Protein AF-A0A8H6WPF5-F1 (afdb_monomer_lite)

Radius of gyration: 24.29 Å; chains: 1; bounding box: 78×38×58 Å

Foldseek 3Di:
DVCLAPPPPHPCHPQAWEKEKDKDKDFDDDDDDDDDPDDDDDDDPPDDDDPDDDDQGWMKIKIWIATPVPGTDDIDIWTDDQQTPHDDAVVVVVVVVVVCCVVPVPGHYDYDYDPDVRVVDDPPLADDPPPFAQAKALPPFDKDFDADPVRHGDADPVRHTDIDTHHHFDDDDPNHGDDQADPPPDPRGNIGGHPNVSVVVNVNPDPPPDDDPDDD

Sequence (216 aa):
MLNLYTQDSSLTKGRWVALSLQAAVAQSAGVYFSWQIRILTWYDKDVPVKPYAKGDGASCMVADYVLAKYGWLPRVVMFPGKNKDGYFTIAQACNTMSISTRDYPHEHHVFIYDNVTTHLKCPEGSLSATKMTKGPSAKFLVEVNDRNPDGSQIYTCDGKFQKKKIPMTGAVFNGQPQKLYFSDPHPLAGQFKGMVEILRERGHQHQRKARAVQGI

Structure (mmCIF, N/CA/C/O backbone):
data_AF-A0A8H6WPF5-F1
#
_entry.id   AF-A0A8H6WPF5-F1
#
loop_
_atom_site.group_PDB
_atom_site.id
_atom_site.type_symbol
_atom_site.label_atom_id
_atom_site.label_alt_id
_atom_site.label_comp_id
_atom_site.label_asym_id
_atom_site.label_entity_id
_atom_site.label_seq_id
_atom_site.pdbx_PDB_ins_code
_atom_site.Cartn_x
_atom_site.Cartn_y
_atom_site.Cartn_z
_atom_site.occupancy
_atom_site.B_iso_or_equiv
_atom_site.auth_seq_id
_atom_site.auth_comp_id
_atom_site.auth_asym_id
_atom_site.auth_atom_id
_atom_site.pdbx_PDB_model_num
ATOM 1 N N . MET A 1 1 ? 0.905 -19.669 -18.616 1.00 48.84 1 MET A N 1
ATOM 2 C CA . MET A 1 1 ? 0.143 -18.413 -18.803 1.00 48.84 1 MET A CA 1
ATOM 3 C C . MET A 1 1 ? 0.374 -17.791 -20.185 1.00 48.84 1 MET A C 1
ATOM 5 O O . MET A 1 1 ? -0.598 -17.390 -20.802 1.00 48.84 1 MET A O 1
ATOM 9 N N . LEU A 1 2 ? 1.605 -17.783 -20.724 1.00 47.72 2 LEU A N 1
ATOM 10 C CA . LEU A 1 2 ? 1.908 -17.229 -22.060 1.00 47.72 2 LEU A CA 1
ATOM 11 C C . LEU A 1 2 ? 1.099 -17.861 -23.218 1.00 47.72 2 LEU A C 1
ATOM 13 O O . LEU A 1 2 ? 0.725 -17.161 -24.154 1.00 47.72 2 LEU A O 1
ATOM 17 N N . ASN A 1 3 ? 0.749 -19.150 -23.104 1.00 49.72 3 ASN A N 1
ATOM 18 C CA . ASN A 1 3 ? -0.061 -19.873 -24.097 1.00 49.72 3 ASN A CA 1
ATOM 19 C C . ASN A 1 3 ? -1.420 -19.218 -24.392 1.00 49.72 3 ASN A C 1
ATOM 21 O O . ASN A 1 3 ? -1.924 -19.371 -25.499 1.00 49.72 3 ASN A O 1
ATOM 25 N N . LEU A 1 4 ? -1.987 -18.453 -23.448 1.00 54.09 4 LEU A N 1
ATOM 26 C CA . LEU A 1 4 ? -3.259 -17.749 -23.645 1.00 54.09 4 LEU A CA 1
ATOM 27 C C . LEU A 1 4 ? -3.173 -16.660 -24.731 1.00 54.09 4 LEU A C 1
ATOM 29 O O . LEU A 1 4 ? -4.191 -16.275 -25.293 1.00 54.09 4 LEU A O 1
ATOM 33 N N . TYR A 1 5 ? -1.978 -16.151 -25.030 1.00 48.78 5 TYR A N 1
ATOM 34 C CA . TYR A 1 5 ? -1.787 -15.034 -25.963 1.00 48.78 5 TYR A CA 1
ATOM 35 C C . TYR A 1 5 ? -1.056 -15.444 -27.243 1.00 48.78 5 TYR A C 1
ATOM 37 O O . TYR A 1 5 ? -1.128 -14.734 -28.243 1.00 48.78 5 TYR A O 1
ATOM 45 N N . THR A 1 6 ? -0.368 -16.586 -27.228 1.00 52.78 6 THR A N 1
ATOM 46 C CA . THR A 1 6 ? 0.468 -17.040 -28.346 1.00 52.78 6 THR A CA 1
ATOM 47 C C . THR A 1 6 ? -0.178 -18.155 -29.172 1.00 52.78 6 THR A C 1
ATOM 49 O O . THR A 1 6 ? 0.047 -18.213 -30.383 1.00 52.78 6 THR A O 1
ATOM 52 N N . GLN A 1 7 ? -1.025 -19.003 -28.574 1.00 56.72 7 GLN A N 1
ATOM 53 C CA . GLN A 1 7 ? -1.659 -20.123 -29.280 1.00 56.72 7 GLN A CA 1
ATOM 54 C C . GLN A 1 7 ? -2.790 -19.664 -30.204 1.00 56.72 7 GLN A C 1
ATOM 56 O O . GLN A 1 7 ? -3.679 -18.927 -29.781 1.00 56.72 7 GLN A O 1
ATOM 61 N N . ASP A 1 8 ? -2.785 -20.152 -31.449 1.00 63.62 8 ASP A N 1
ATOM 62 C CA . ASP A 1 8 ? -3.823 -19.880 -32.460 1.00 63.62 8 ASP A CA 1
ATOM 63 C C . ASP A 1 8 ? -5.238 -20.260 -32.016 1.00 63.62 8 ASP A C 1
ATOM 65 O O . ASP A 1 8 ? -6.205 -19.631 -32.431 1.00 63.62 8 ASP A O 1
ATOM 69 N N . SER A 1 9 ? -5.367 -21.239 -31.121 1.00 69.12 9 SER A N 1
ATOM 70 C CA . SER A 1 9 ? -6.646 -21.688 -30.569 1.00 69.12 9 SER A CA 1
ATOM 71 C C . SER A 1 9 ? -7.210 -20.785 -29.467 1.00 69.12 9 SER A C 1
ATOM 73 O O . SER A 1 9 ? -8.288 -21.065 -28.945 1.00 69.12 9 SER A O 1
ATOM 75 N N . SER A 1 10 ? -6.491 -19.738 -29.053 1.00 58.19 10 SER A N 1
ATOM 76 C CA . SER A 1 10 ? -6.936 -18.882 -27.957 1.00 58.19 10 SER A CA 1
ATOM 77 C C . SER A 1 10 ? -7.935 -17.821 -28.417 1.00 58.19 10 SER A C 1
ATOM 79 O O . SER A 1 10 ? -7.639 -16.997 -29.281 1.00 58.19 10 SER A O 1
ATOM 81 N N . LEU A 1 11 ? -9.087 -17.759 -27.741 1.00 59.50 11 LEU A N 1
ATOM 82 C CA . LEU A 1 11 ? -10.126 -16.737 -27.940 1.00 59.50 11 LEU A CA 1
ATOM 83 C C . LEU A 1 11 ? -9.636 -15.301 -27.681 1.00 59.50 11 LEU A C 1
ATOM 85 O O . LEU A 1 11 ? -10.285 -14.339 -28.096 1.00 59.50 11 LEU A O 1
ATOM 89 N N . THR A 1 12 ? -8.512 -15.141 -26.977 1.00 53.94 12 THR A N 1
ATOM 90 C CA . THR A 1 12 ? -7.922 -13.837 -26.649 1.00 53.94 12 THR A CA 1
ATOM 91 C C . THR A 1 12 ? -6.824 -13.406 -27.625 1.00 53.94 12 THR A C 1
ATOM 93 O O . THR A 1 12 ? -6.368 -12.263 -27.550 1.00 53.94 12 THR A O 1
ATOM 96 N N . LYS A 1 13 ? -6.413 -14.269 -28.566 1.00 52.09 13 LYS A N 1
ATOM 97 C CA . LYS A 1 13 ? -5.375 -13.950 -29.555 1.00 52.09 13 LYS A CA 1
ATOM 98 C C . LYS A 1 13 ? -5.844 -12.820 -30.481 1.00 52.09 13 LYS A C 1
ATOM 100 O O . LYS A 1 13 ? -6.918 -12.889 -31.069 1.00 52.09 13 LYS A O 1
ATOM 105 N N . GLY A 1 14 ? -5.054 -11.748 -30.570 1.00 60.00 14 GLY A N 1
ATOM 106 C CA . GLY A 1 14 ? -5.339 -10.576 -31.414 1.00 60.00 14 GLY A CA 1
ATOM 107 C C . GLY A 1 14 ? -6.416 -9.614 -30.891 1.00 60.00 14 GLY A C 1
ATOM 108 O O . GLY A 1 14 ? -6.631 -8.576 -31.508 1.00 60.00 14 GLY A O 1
ATOM 109 N N . ARG A 1 15 ? -7.072 -9.922 -29.762 1.00 51.66 15 ARG A N 1
ATOM 110 C CA . ARG A 1 15 ? -8.089 -9.055 -29.129 1.00 51.66 15 ARG A CA 1
ATOM 111 C C . ARG A 1 15 ? -7.583 -8.292 -27.905 1.00 51.66 15 ARG A C 1
ATOM 113 O O . ARG A 1 15 ? -8.181 -7.292 -27.527 1.00 51.66 15 ARG A O 1
ATOM 120 N N . TRP A 1 16 ? -6.511 -8.775 -27.284 1.00 49.44 16 TRP A N 1
ATOM 121 C CA . TRP A 1 16 ? -5.975 -8.244 -26.032 1.00 49.44 16 TRP A CA 1
ATOM 122 C C . TRP A 1 16 ? -4.473 -8.038 -26.163 1.00 49.44 16 TRP A C 1
ATOM 124 O O . TRP A 1 16 ? -3.788 -8.875 -26.759 1.00 49.44 16 TRP A O 1
ATOM 134 N N . VAL A 1 17 ? -3.956 -6.964 -25.565 1.00 55.12 17 VAL A N 1
ATOM 135 C CA . VAL A 1 17 ? -2.512 -6.739 -25.468 1.00 55.12 17 VAL A CA 1
ATOM 136 C C . VAL A 1 17 ? -2.062 -7.016 -24.041 1.00 55.12 17 VAL A C 1
ATOM 138 O O . VAL A 1 17 ? -2.561 -6.427 -23.082 1.00 55.12 17 VAL A O 1
ATOM 141 N N . ALA A 1 18 ? -1.138 -7.966 -23.912 1.00 50.22 18 ALA A N 1
ATOM 142 C CA . ALA A 1 18 ? -0.512 -8.305 -22.646 1.00 50.22 18 ALA A CA 1
ATOM 143 C C . ALA A 1 18 ? 0.698 -7.398 -22.411 1.00 50.22 18 ALA A C 1
ATOM 145 O O . ALA A 1 18 ? 1.527 -7.229 -23.310 1.00 50.22 18 ALA A O 1
ATOM 146 N N . LEU A 1 19 ? 0.794 -6.861 -21.195 1.00 51.50 19 LEU A N 1
ATOM 147 C CA . LEU A 1 19 ? 1.975 -6.175 -20.693 1.00 51.50 19 LEU A CA 1
ATOM 148 C C . LEU A 1 19 ? 2.642 -7.026 -19.625 1.00 51.50 19 LEU A C 1
ATOM 150 O O . LEU A 1 19 ? 1.998 -7.351 -18.634 1.00 51.50 19 LEU A O 1
ATOM 154 N N . SER A 1 20 ? 3.920 -7.359 -19.793 1.00 50.78 20 SER A N 1
ATOM 155 C CA . SER A 1 20 ? 4.707 -8.015 -18.743 1.00 50.78 20 SER A CA 1
ATOM 156 C C . SER A 1 20 ? 5.663 -7.028 -18.088 1.00 50.78 20 SER A C 1
ATOM 158 O O . SER A 1 20 ? 6.405 -6.349 -18.800 1.00 50.78 20 SER A O 1
ATOM 160 N N . LEU A 1 21 ? 5.671 -6.978 -16.754 1.00 51.56 21 LEU A N 1
ATOM 161 C CA . LEU A 1 21 ? 6.709 -6.279 -15.998 1.00 51.56 21 LEU A CA 1
ATOM 162 C C . LEU A 1 21 ? 7.965 -7.152 -15.923 1.00 51.56 21 LEU A C 1
ATOM 164 O O . LEU A 1 21 ? 7.918 -8.249 -15.365 1.00 51.56 21 LEU A O 1
ATOM 168 N N . GLN A 1 22 ? 9.092 -6.656 -16.429 1.00 50.34 22 GLN A N 1
ATOM 169 C CA . GLN A 1 22 ? 10.395 -7.267 -16.178 1.00 50.34 22 GLN A CA 1
ATOM 170 C C . GLN A 1 22 ? 11.178 -6.355 -15.238 1.00 50.34 22 GLN A C 1
ATOM 172 O O . GLN A 1 22 ? 11.726 -5.334 -15.647 1.00 50.34 22 GLN A O 1
ATOM 177 N N . ALA A 1 23 ? 11.173 -6.702 -13.950 1.00 47.28 23 ALA A N 1
ATOM 178 C CA . ALA A 1 23 ? 11.999 -6.033 -12.961 1.00 47.28 23 ALA A CA 1
ATOM 179 C C . ALA A 1 23 ? 13.374 -6.688 -12.957 1.00 47.28 23 ALA A C 1
ATOM 181 O O . ALA A 1 23 ? 13.495 -7.903 -12.785 1.00 47.28 23 ALA A O 1
ATOM 182 N N . ALA A 1 24 ? 14.417 -5.893 -13.134 1.00 46.66 24 ALA A N 1
ATOM 183 C CA . ALA A 1 24 ? 15.758 -6.428 -13.092 1.00 46.66 24 ALA A CA 1
ATOM 184 C C . ALA A 1 24 ? 16.676 -5.507 -12.284 1.00 46.66 24 ALA A C 1
ATOM 186 O O . ALA A 1 24 ? 16.622 -4.283 -12.405 1.00 46.66 24 ALA A O 1
ATOM 187 N N . VAL A 1 25 ? 17.529 -6.107 -11.445 1.00 42.09 25 VAL A N 1
ATOM 188 C CA . VAL A 1 25 ? 18.493 -5.402 -10.587 1.00 42.09 25 VAL A CA 1
ATOM 189 C C . VAL A 1 25 ? 19.908 -5.525 -11.153 1.00 42.09 25 VAL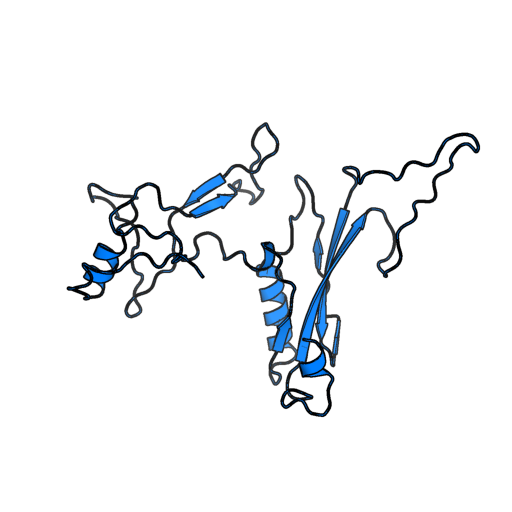 A C 1
ATOM 191 O O . VAL A 1 25 ? 20.436 -6.630 -11.231 1.00 42.09 25 VAL A O 1
ATOM 194 N N . ALA A 1 26 ? 20.520 -4.403 -11.540 1.00 40.25 26 ALA A N 1
ATOM 195 C CA . ALA A 1 26 ? 21.924 -4.346 -11.948 1.00 40.25 26 ALA A CA 1
ATOM 196 C C . ALA A 1 26 ? 22.741 -3.570 -10.903 1.00 40.25 26 ALA A C 1
ATOM 198 O O . ALA A 1 26 ? 22.306 -2.547 -10.375 1.00 40.25 26 ALA A O 1
ATOM 199 N N . GLN A 1 27 ? 23.923 -4.082 -10.569 1.00 40.75 27 GLN A N 1
ATOM 200 C CA . GLN A 1 27 ? 24.904 -3.412 -9.716 1.00 40.75 27 GLN A CA 1
ATOM 201 C C . GLN A 1 27 ? 26.187 -3.231 -10.533 1.00 40.75 27 GLN A C 1
ATOM 203 O O . GLN A 1 27 ? 26.677 -4.191 -11.124 1.00 40.75 27 GLN A O 1
ATOM 208 N N . SER A 1 28 ? 26.718 -2.003 -10.521 1.00 30.45 28 SER A N 1
ATOM 209 C CA . SER A 1 28 ? 27.840 -1.468 -11.319 1.00 30.45 28 SER A CA 1
ATOM 210 C C . SER A 1 28 ? 27.532 -1.057 -12.771 1.00 30.45 28 SER A C 1
ATOM 212 O O . SER A 1 28 ? 26.648 -1.598 -13.429 1.00 30.45 28 SER A O 1
ATOM 214 N N . ALA A 1 29 ? 28.219 0.003 -13.215 1.00 35.88 29 ALA A N 1
ATOM 215 C CA . ALA A 1 29 ? 27.990 0.721 -14.464 1.00 35.88 29 ALA A CA 1
ATOM 216 C C . ALA A 1 29 ? 28.133 -0.190 -15.695 1.00 35.88 29 ALA A C 1
ATOM 218 O O . ALA A 1 29 ? 29.227 -0.655 -15.997 1.00 35.88 29 ALA A O 1
ATOM 219 N N . GLY A 1 30 ? 27.038 -0.406 -16.426 1.00 30.66 30 GLY A N 1
ATOM 220 C CA . GLY A 1 30 ? 27.073 -1.123 -17.699 1.00 30.66 30 GLY A CA 1
ATOM 221 C C . GLY A 1 30 ? 25.771 -1.847 -18.031 1.00 30.66 30 GLY A C 1
ATOM 222 O O . GLY A 1 30 ? 25.226 -2.581 -17.219 1.00 30.66 30 GLY A O 1
ATOM 223 N N . VAL A 1 31 ? 25.296 -1.569 -19.242 1.00 28.33 31 VAL A N 1
ATOM 224 C CA . VAL A 1 31 ? 24.108 -2.025 -19.982 1.00 28.33 31 VAL A CA 1
ATOM 225 C C . VAL A 1 31 ? 23.458 -3.353 -19.551 1.00 28.33 31 VAL A C 1
ATOM 227 O O . VAL A 1 31 ? 24.077 -4.410 -19.489 1.00 28.33 31 VAL A O 1
ATOM 230 N N . TYR A 1 32 ? 22.137 -3.274 -19.382 1.00 27.67 32 TYR A N 1
ATOM 231 C CA . TYR A 1 32 ? 21.190 -4.378 -19.260 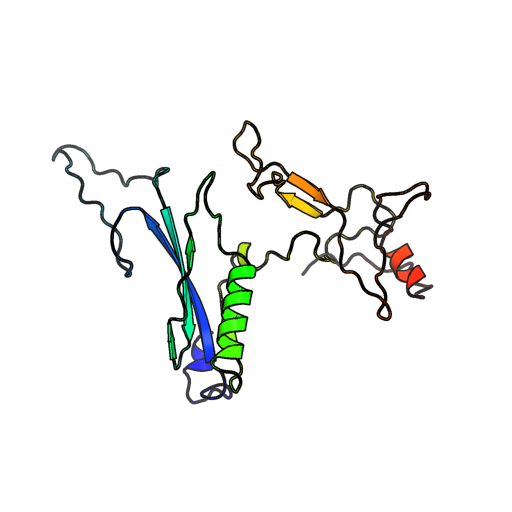1.00 27.67 32 TYR A CA 1
ATOM 232 C C . TYR A 1 32 ? 21.134 -5.245 -20.525 1.00 27.67 32 TYR A C 1
ATOM 234 O O . TYR A 1 32 ? 20.645 -4.769 -21.541 1.00 27.67 32 TYR A O 1
ATOM 242 N N . PHE A 1 33 ? 21.543 -6.513 -20.448 1.00 27.33 33 PHE A N 1
ATOM 243 C CA . PHE A 1 33 ? 20.888 -7.652 -21.108 1.00 27.33 33 PHE A CA 1
ATOM 244 C C . PHE A 1 33 ? 21.404 -8.949 -20.464 1.00 27.33 33 PHE A C 1
ATOM 246 O O . PHE A 1 33 ? 22.548 -9.038 -20.034 1.00 27.33 33 PHE A O 1
ATOM 253 N N . SER A 1 34 ? 20.521 -9.934 -20.334 1.00 28.44 34 SER A N 1
ATOM 254 C CA . SER A 1 34 ? 20.716 -11.211 -19.645 1.00 28.44 34 SER A CA 1
ATOM 255 C C . SER A 1 34 ? 22.032 -11.923 -19.989 1.00 28.44 34 SER A C 1
ATOM 257 O O . SER A 1 34 ? 22.097 -12.587 -21.011 1.00 28.44 34 SER A O 1
ATOM 259 N N . TRP A 1 35 ? 23.043 -11.849 -19.128 1.00 31.02 35 TRP A N 1
ATOM 260 C CA . TRP A 1 35 ? 24.090 -12.862 -18.943 1.00 31.02 35 TRP A CA 1
ATOM 261 C C . TRP A 1 35 ? 24.829 -12.503 -17.649 1.00 31.02 35 TRP A C 1
ATOM 263 O O . TRP A 1 35 ? 24.996 -11.328 -17.335 1.00 31.02 35 TRP A O 1
ATOM 273 N N . GLN A 1 36 ? 25.183 -13.500 -16.838 1.00 39.22 36 GLN A N 1
ATOM 274 C CA . GLN A 1 36 ? 25.781 -13.298 -15.515 1.00 39.22 36 GLN A CA 1
ATOM 275 C C . GLN A 1 36 ? 26.926 -12.269 -15.549 1.00 39.22 36 GLN A C 1
ATOM 277 O O . GLN A 1 36 ? 27.884 -12.447 -16.301 1.00 39.22 36 GLN A O 1
ATOM 282 N N . ILE A 1 37 ? 26.857 -11.228 -14.709 1.00 48.66 37 ILE A N 1
ATOM 283 C CA . ILE A 1 37 ? 27.970 -10.288 -14.527 1.00 48.66 37 ILE A CA 1
ATOM 284 C C . ILE A 1 37 ? 29.091 -11.049 -13.816 1.00 48.66 37 ILE A C 1
ATOM 286 O O . ILE A 1 37 ? 29.070 -11.225 -12.598 1.00 48.66 37 ILE A O 1
ATOM 290 N N . ARG A 1 38 ? 30.073 -11.530 -14.581 1.00 49.84 38 ARG A N 1
ATOM 291 C CA . ARG A 1 38 ? 31.367 -11.927 -14.029 1.00 49.84 38 ARG A CA 1
ATOM 292 C C . ARG A 1 38 ? 32.172 -10.650 -13.845 1.00 49.84 38 ARG A C 1
ATOM 294 O O . ARG A 1 38 ? 32.609 -10.051 -14.823 1.00 49.84 38 ARG A O 1
ATOM 301 N N . ILE A 1 39 ? 32.335 -10.216 -12.600 1.00 54.56 39 ILE A N 1
ATOM 302 C CA . ILE A 1 39 ? 33.279 -9.144 -12.281 1.00 54.56 39 ILE A CA 1
ATOM 303 C C . ILE A 1 39 ? 34.673 -9.682 -12.621 1.00 54.56 39 ILE A C 1
ATOM 305 O O . ILE A 1 39 ? 35.094 -10.701 -12.072 1.00 54.56 39 ILE A O 1
ATOM 309 N N . LEU A 1 40 ? 35.366 -9.034 -13.560 1.00 54.06 40 LEU A N 1
ATOM 310 C CA . LEU A 1 40 ? 36.753 -9.360 -13.865 1.00 54.06 40 LEU A CA 1
ATOM 311 C C . LEU A 1 40 ? 37.604 -8.830 -12.707 1.00 54.06 40 LEU A C 1
ATOM 313 O O . LEU A 1 40 ? 37.790 -7.624 -12.559 1.00 54.06 40 LEU A O 1
ATOM 317 N N . THR A 1 41 ? 38.057 -9.721 -11.834 1.00 59.47 41 THR A N 1
ATOM 318 C CA . THR A 1 41 ? 38.936 -9.376 -10.714 1.00 59.47 41 THR A CA 1
ATOM 319 C C . THR A 1 41 ? 40.225 -10.168 -10.848 1.00 59.47 41 THR A C 1
ATOM 321 O O . THR A 1 41 ? 40.203 -11.352 -11.179 1.00 59.47 41 THR A O 1
ATOM 324 N N . TRP A 1 42 ? 41.351 -9.495 -10.627 1.00 64.25 42 TRP A N 1
ATOM 325 C CA . TRP A 1 42 ? 42.660 -10.132 -10.601 1.00 64.25 42 TRP A CA 1
ATOM 326 C C . TRP A 1 42 ? 42.805 -10.885 -9.279 1.00 64.25 42 TRP A C 1
ATOM 328 O O . TRP A 1 42 ? 42.734 -10.279 -8.211 1.00 64.25 42 TRP A O 1
ATOM 338 N N . TYR A 1 43 ? 42.977 -12.201 -9.361 1.00 65.94 43 TYR A N 1
ATOM 339 C CA . TYR A 1 43 ? 43.291 -13.057 -8.222 1.00 65.94 43 TYR A CA 1
ATOM 340 C C . TYR A 1 43 ? 44.702 -13.607 -8.387 1.00 65.94 43 TYR A C 1
ATOM 342 O O . TYR A 1 43 ? 45.153 -13.853 -9.507 1.00 65.94 43 TYR A O 1
ATOM 350 N N . ASP A 1 44 ? 45.385 -13.807 -7.266 1.00 70.00 44 ASP A N 1
ATOM 351 C CA . ASP A 1 44 ? 46.620 -14.579 -7.248 1.00 70.00 44 ASP A CA 1
ATOM 352 C C . ASP A 1 44 ? 46.316 -16.040 -7.633 1.00 70.00 44 ASP A C 1
ATOM 354 O O . ASP A 1 44 ? 45.279 -16.590 -7.249 1.00 70.00 44 ASP A O 1
ATOM 358 N N . LYS A 1 45 ? 47.213 -16.657 -8.409 1.00 76.31 45 LYS A N 1
ATOM 359 C CA . LYS A 1 45 ? 47.076 -18.018 -8.950 1.00 76.31 45 LYS A CA 1
ATOM 360 C C . LYS A 1 45 ? 46.925 -19.087 -7.860 1.00 76.31 45 LYS A C 1
ATOM 362 O O . LYS A 1 45 ? 46.310 -20.118 -8.117 1.00 76.31 45 LYS A O 1
ATOM 367 N N . ASP A 1 46 ? 47.461 -18.831 -6.667 1.00 81.50 46 ASP A N 1
ATOM 368 C CA . ASP A 1 46 ? 47.529 -19.810 -5.579 1.00 81.50 46 ASP A CA 1
ATOM 369 C C . ASP A 1 46 ? 46.391 -19.637 -4.550 1.00 81.50 46 ASP A C 1
ATOM 371 O O . ASP A 1 46 ? 46.319 -20.366 -3.558 1.00 81.50 46 ASP A O 1
ATOM 375 N N . VAL A 1 47 ? 45.467 -18.691 -4.772 1.00 72.62 47 VAL A N 1
ATOM 376 C CA . VAL A 1 47 ? 44.353 -18.411 -3.854 1.00 72.62 47 VAL A CA 1
ATOM 377 C C . VAL A 1 47 ? 43.043 -19.004 -4.393 1.00 72.62 47 VAL A C 1
ATOM 379 O O . VAL A 1 47 ? 42.642 -18.700 -5.517 1.00 72.62 47 VAL A O 1
ATOM 382 N N . PRO A 1 48 ? 42.305 -19.811 -3.603 1.00 71.50 48 PRO A N 1
ATOM 383 C CA . PRO A 1 48 ? 41.029 -20.363 -4.043 1.00 71.50 48 PRO A CA 1
ATOM 384 C C . PRO A 1 48 ? 39.987 -19.255 -4.253 1.00 71.50 48 PRO A C 1
ATOM 386 O O . PRO A 1 48 ? 39.689 -18.475 -3.342 1.00 71.50 48 PRO A O 1
ATOM 389 N N . VAL A 1 49 ? 39.389 -19.221 -5.448 1.00 71.06 49 VAL A N 1
ATOM 390 C CA . VAL A 1 49 ? 38.334 -18.265 -5.810 1.00 71.06 49 VAL A CA 1
ATOM 391 C C . VAL A 1 49 ? 37.066 -18.584 -5.020 1.00 71.06 49 VAL A C 1
ATOM 393 O O . VAL A 1 49 ? 36.362 -19.556 -5.296 1.00 71.06 49 VAL A O 1
ATOM 396 N N . LYS A 1 50 ? 36.756 -17.750 -4.026 1.00 73.81 50 LYS A N 1
ATOM 397 C CA . LYS A 1 50 ? 35.490 -17.817 -3.290 1.00 73.81 50 LYS A CA 1
ATOM 398 C C . LYS A 1 50 ? 34.444 -16.956 -4.005 1.00 73.81 50 LYS A C 1
ATOM 400 O O . LYS A 1 50 ? 34.728 -15.784 -4.258 1.00 73.81 50 LYS A O 1
ATOM 405 N N . PRO A 1 51 ? 33.240 -17.484 -4.305 1.00 69.75 51 PRO A N 1
ATOM 406 C CA . PRO A 1 51 ? 32.139 -16.667 -4.798 1.00 69.75 51 PRO A CA 1
ATOM 407 C C . PRO A 1 51 ? 31.898 -15.492 -3.850 1.00 69.75 51 PRO A C 1
ATOM 409 O O . PRO A 1 51 ? 31.759 -15.683 -2.640 1.00 69.75 51 PRO A O 1
ATOM 412 N N . TYR A 1 52 ? 31.879 -14.276 -4.391 1.00 63.88 52 TYR A N 1
ATOM 413 C CA . TYR A 1 52 ? 31.642 -13.088 -3.584 1.00 63.88 52 TYR A CA 1
ATOM 414 C C . TYR A 1 52 ? 30.169 -13.048 -3.168 1.00 63.88 52 TYR A C 1
ATOM 416 O O . TYR A 1 52 ? 29.272 -13.062 -4.015 1.00 63.88 52 TYR A O 1
ATOM 424 N N . ALA A 1 53 ? 29.910 -13.011 -1.860 1.00 60.31 53 ALA A N 1
ATOM 425 C CA . ALA A 1 53 ? 28.573 -12.736 -1.359 1.00 60.31 53 ALA A CA 1
ATOM 426 C C . ALA A 1 53 ? 28.197 -11.300 -1.737 1.00 60.31 53 ALA A C 1
ATOM 428 O O . ALA A 1 53 ? 29.012 -10.391 -1.609 1.00 60.31 53 ALA A O 1
ATOM 429 N N . LYS A 1 54 ? 26.968 -11.092 -2.210 1.00 56.44 54 LYS A N 1
ATOM 430 C CA . LYS A 1 54 ? 26.469 -9.770 -2.603 1.00 56.44 54 LYS A CA 1
ATOM 431 C C . LYS A 1 54 ? 26.715 -8.746 -1.481 1.00 56.44 54 LYS A C 1
ATOM 433 O O . LYS A 1 54 ? 26.135 -8.878 -0.408 1.00 56.44 54 LYS A O 1
ATOM 438 N N . GLY A 1 55 ? 27.571 -7.757 -1.742 1.00 61.78 55 GLY A N 1
ATOM 439 C CA . GLY A 1 55 ? 27.862 -6.662 -0.812 1.00 61.78 55 GLY A CA 1
ATOM 440 C C . GLY A 1 55 ? 26.863 -5.504 -0.920 1.00 61.78 55 GLY A C 1
ATOM 441 O O . GLY A 1 55 ? 26.038 -5.464 -1.836 1.00 61.78 55 GLY A O 1
ATOM 442 N N . ASP A 1 56 ? 26.989 -4.518 -0.030 1.00 58.50 56 ASP A N 1
ATOM 443 C CA . ASP A 1 56 ? 26.133 -3.315 0.059 1.00 58.50 56 ASP A CA 1
ATOM 444 C C . ASP A 1 56 ? 26.375 -2.271 -1.061 1.00 58.50 56 ASP A C 1
ATOM 446 O O . ASP A 1 56 ? 26.136 -1.075 -0.895 1.00 58.50 56 ASP A O 1
ATOM 450 N N . GLY A 1 57 ? 26.876 -2.699 -2.223 1.00 62.66 57 GLY A N 1
ATOM 451 C CA . GLY A 1 57 ? 27.188 -1.821 -3.352 1.00 62.66 57 GLY A CA 1
ATOM 452 C C . GLY A 1 57 ? 25.953 -1.165 -3.985 1.00 62.66 57 GLY A C 1
ATOM 453 O O . GLY A 1 57 ? 24.823 -1.644 -3.865 1.00 62.66 57 GLY A O 1
ATOM 454 N N . ALA A 1 58 ? 26.171 -0.068 -4.717 1.00 63.50 58 ALA A N 1
ATOM 455 C CA . ALA A 1 58 ? 25.104 0.668 -5.393 1.00 63.50 58 ALA A CA 1
ATOM 456 C C . ALA A 1 58 ? 24.355 -0.210 -6.413 1.00 63.50 58 ALA A C 1
ATOM 458 O O . ALA A 1 58 ? 24.945 -0.693 -7.381 1.00 63.50 58 ALA A O 1
ATOM 459 N N . SER A 1 59 ? 23.047 -0.383 -6.202 1.00 67.88 59 SER A N 1
ATOM 460 C CA . SER A 1 59 ? 22.112 -1.062 -7.111 1.00 67.88 59 SER A CA 1
ATOM 461 C C . SER A 1 59 ? 21.194 -0.097 -7.833 1.00 67.88 59 SER A C 1
ATOM 463 O O . SER A 1 59 ? 20.703 0.857 -7.235 1.00 67.88 59 SER A O 1
ATOM 465 N N . CYS A 1 60 ? 20.891 -0.417 -9.089 1.00 76.44 60 CYS A N 1
ATOM 466 C CA . CYS A 1 60 ? 19.730 0.087 -9.803 1.00 76.44 60 CYS A CA 1
ATOM 467 C C . CYS A 1 60 ? 18.759 -1.064 -10.090 1.00 76.44 60 CYS A C 1
ATOM 469 O O . CYS A 1 60 ? 19.154 -2.212 -10.296 1.00 76.44 60 CYS A O 1
ATOM 471 N N . MET A 1 61 ? 17.473 -0.755 -10.075 1.00 77.62 61 MET A N 1
ATOM 472 C CA . MET A 1 61 ? 16.385 -1.608 -10.506 1.00 77.62 61 MET A CA 1
ATOM 473 C C . MET A 1 61 ? 15.694 -0.915 -11.670 1.00 77.62 61 MET A C 1
ATOM 475 O O . MET A 1 61 ? 15.370 0.266 -11.599 1.00 77.62 61 MET A O 1
ATOM 479 N N . VAL A 1 62 ? 15.471 -1.654 -12.742 1.00 78.12 62 VAL A N 1
ATOM 480 C CA . VAL A 1 62 ? 14.741 -1.174 -13.907 1.00 78.12 62 VAL A CA 1
ATOM 481 C C . VAL A 1 62 ? 13.390 -1.870 -13.929 1.00 78.12 62 VAL A C 1
ATOM 483 O O . VAL A 1 62 ? 13.340 -3.091 -13.801 1.00 78.12 62 VAL A O 1
ATOM 486 N N . ALA A 1 63 ? 12.317 -1.093 -14.047 1.00 81.62 63 ALA A N 1
ATOM 487 C CA . ALA A 1 63 ? 10.956 -1.573 -14.228 1.00 81.62 63 ALA A CA 1
ATOM 488 C C . ALA A 1 63 ? 10.459 -1.158 -15.614 1.00 81.62 63 ALA A C 1
ATOM 490 O O . ALA A 1 63 ? 10.265 0.032 -15.876 1.00 81.62 63 ALA A O 1
ATOM 491 N N . ASP A 1 64 ? 10.246 -2.156 -16.470 1.00 82.88 64 ASP A N 1
ATOM 492 C CA . ASP A 1 64 ? 9.788 -1.981 -17.845 1.00 82.88 64 ASP A CA 1
ATOM 493 C C . ASP A 1 64 ? 8.477 -2.730 -18.084 1.00 82.88 64 ASP A C 1
ATOM 495 O O . ASP A 1 64 ? 8.334 -3.882 -17.672 1.00 82.88 64 ASP A O 1
ATOM 499 N N . TYR A 1 65 ? 7.559 -2.099 -18.817 1.00 84.12 65 TYR A N 1
ATOM 500 C CA . TYR A 1 65 ? 6.403 -2.767 -19.406 1.00 84.12 65 TYR A CA 1
ATOM 501 C C . TYR A 1 65 ? 6.598 -2.894 -20.915 1.00 84.12 65 TYR A C 1
ATOM 503 O O . TYR A 1 65 ? 7.027 -1.948 -21.573 1.00 84.12 65 TYR A O 1
ATOM 511 N N . VAL A 1 66 ? 6.251 -4.050 -21.473 1.00 82.62 66 VAL A N 1
ATOM 512 C CA . VAL A 1 66 ? 6.303 -4.300 -22.919 1.00 82.62 66 VAL A CA 1
ATOM 513 C C . VAL A 1 66 ? 4.918 -4.657 -23.437 1.00 82.62 66 VAL A C 1
ATOM 515 O O . VAL A 1 66 ? 4.304 -5.599 -22.954 1.00 82.62 66 VAL A O 1
ATOM 518 N N . LEU A 1 67 ? 4.423 -3.908 -24.418 1.00 80.56 67 LEU A N 1
ATOM 519 C CA . LEU A 1 67 ? 3.217 -4.228 -25.174 1.00 80.56 67 LEU A CA 1
ATOM 520 C C . LEU A 1 67 ? 3.581 -5.223 -26.276 1.00 80.56 67 LEU A C 1
ATOM 522 O O . LEU A 1 67 ? 4.451 -4.943 -27.099 1.00 80.56 67 LEU A O 1
ATOM 526 N N . ALA A 1 68 ? 2.869 -6.348 -26.356 1.00 77.44 68 ALA A N 1
ATOM 527 C CA . ALA A 1 68 ? 3.146 -7.386 -27.355 1.00 77.44 68 ALA A CA 1
ATOM 528 C C . ALA A 1 68 ? 3.180 -6.870 -28.812 1.00 77.44 68 ALA A C 1
ATOM 530 O O . ALA A 1 68 ? 3.933 -7.390 -29.630 1.00 77.44 68 ALA A O 1
ATOM 531 N N . LYS A 1 69 ? 2.374 -5.848 -29.132 1.00 78.06 69 LYS A N 1
ATOM 532 C CA . LYS A 1 69 ? 2.226 -5.289 -30.487 1.00 78.06 69 LYS A CA 1
ATOM 533 C C . LYS A 1 69 ? 3.074 -4.040 -30.748 1.00 78.06 69 LYS A C 1
ATOM 535 O O . LYS A 1 69 ? 3.477 -3.815 -31.883 1.00 78.06 69 LYS A O 1
ATOM 540 N N . TYR A 1 70 ? 3.334 -3.238 -29.716 1.00 81.50 70 TYR A N 1
ATOM 541 C CA . TYR A 1 70 ? 3.932 -1.901 -29.849 1.00 81.50 70 TYR A CA 1
ATOM 542 C C . TYR A 1 70 ? 5.332 -1.787 -29.239 1.00 81.50 70 TYR A C 1
ATOM 544 O O . TYR A 1 70 ? 5.998 -0.771 -29.408 1.00 81.50 70 TYR A O 1
ATOM 552 N N . GLY A 1 71 ? 5.801 -2.832 -28.555 1.00 82.19 71 GLY A N 1
ATOM 553 C CA . GLY A 1 71 ? 7.110 -2.847 -27.921 1.00 82.19 71 GLY A CA 1
ATOM 554 C C . GLY A 1 71 ? 7.118 -2.164 -26.555 1.00 82.19 71 GLY A C 1
ATOM 555 O O . GLY A 1 71 ? 6.145 -2.208 -25.804 1.00 82.19 71 GLY A O 1
ATOM 556 N N . TRP A 1 72 ? 8.267 -1.605 -26.191 1.00 81.12 72 TRP A N 1
ATOM 557 C CA . TRP A 1 72 ? 8.545 -1.128 -24.838 1.00 81.12 72 TRP A CA 1
ATOM 558 C C . TRP A 1 72 ? 7.836 0.191 -24.524 1.00 81.12 72 TRP A C 1
ATOM 560 O O . TRP A 1 72 ? 7.901 1.148 -25.293 1.00 81.12 72 TRP A O 1
ATOM 570 N N . LEU A 1 73 ? 7.203 0.249 -23.355 1.00 82.56 73 LEU A N 1
ATOM 571 C CA . LEU A 1 73 ? 6.716 1.484 -22.753 1.00 82.56 73 LEU A CA 1
ATOM 572 C C . LEU A 1 73 ? 7.843 2.211 -22.001 1.00 82.56 73 LEU A C 1
ATOM 574 O O . LEU A 1 73 ? 8.900 1.621 -21.760 1.00 82.56 73 LEU A O 1
ATOM 578 N N . PRO A 1 74 ? 7.639 3.489 -21.615 1.00 81.81 74 PRO A N 1
ATOM 579 C CA . PRO A 1 74 ? 8.638 4.245 -20.875 1.00 81.81 74 PRO A CA 1
ATOM 580 C C . PRO A 1 74 ? 9.143 3.505 -19.633 1.00 81.81 74 PRO A C 1
ATOM 582 O O . PRO A 1 74 ? 8.372 3.087 -18.767 1.00 81.81 74 PRO A O 1
ATOM 585 N N . ARG A 1 75 ? 10.467 3.380 -19.575 1.00 82.06 75 ARG A N 1
ATOM 586 C CA . ARG A 1 75 ? 11.226 2.733 -18.510 1.00 82.06 75 ARG A CA 1
ATOM 587 C C . ARG A 1 75 ? 11.237 3.562 -17.237 1.00 82.06 75 ARG A C 1
ATOM 589 O O . ARG A 1 75 ? 11.487 4.766 -17.292 1.00 82.06 75 ARG A O 1
ATOM 596 N N . VAL A 1 76 ? 11.111 2.905 -16.086 1.00 80.75 76 VAL A N 1
ATOM 597 C CA . VAL A 1 76 ? 11.381 3.527 -14.784 1.00 80.75 76 VAL A CA 1
ATOM 598 C C . VAL A 1 76 ? 12.653 2.941 -14.184 1.00 80.75 76 VAL A C 1
ATOM 600 O O . VAL A 1 76 ? 12.749 1.739 -13.946 1.00 80.75 76 VAL A O 1
ATOM 603 N N . VAL A 1 77 ? 13.637 3.804 -13.930 1.00 81.00 77 VAL A N 1
ATOM 604 C CA . VAL A 1 77 ? 14.858 3.450 -13.198 1.00 81.00 77 VAL A CA 1
ATOM 605 C C . VAL A 1 77 ? 14.672 3.846 -11.739 1.00 81.00 77 VAL A C 1
ATOM 607 O O . VAL A 1 77 ? 14.297 4.974 -11.442 1.00 81.00 77 VAL A O 1
ATOM 610 N N . MET A 1 78 ? 14.924 2.908 -10.838 1.00 77.88 78 MET A N 1
ATOM 611 C CA . MET A 1 78 ? 14.861 3.083 -9.391 1.00 77.88 78 MET A CA 1
ATOM 612 C C . MET A 1 78 ? 16.205 2.698 -8.798 1.00 77.88 78 MET A C 1
ATOM 614 O O . MET A 1 78 ? 16.840 1.753 -9.262 1.00 77.88 78 MET A O 1
ATOM 618 N N . PHE A 1 79 ? 16.628 3.354 -7.731 1.00 78.50 79 PHE A N 1
ATOM 619 C CA . PHE A 1 79 ? 17.784 2.902 -6.967 1.00 78.50 79 PHE A CA 1
ATOM 620 C C . PHE A 1 79 ? 17.286 2.255 -5.670 1.00 78.50 79 PHE A C 1
ATOM 622 O O . PHE A 1 79 ? 16.854 2.966 -4.769 1.00 78.50 79 PHE A O 1
ATOM 629 N N . PRO A 1 80 ? 17.276 0.916 -5.534 1.00 70.81 80 PRO A N 1
ATOM 630 C CA . PRO A 1 80 ? 16.919 0.291 -4.267 1.00 70.81 80 PRO A CA 1
ATOM 631 C C . PRO A 1 80 ? 18.081 0.405 -3.271 1.00 70.81 80 PRO A C 1
ATOM 633 O O . PRO A 1 80 ? 19.251 0.299 -3.645 1.00 70.81 80 PRO A O 1
ATOM 636 N N . GLY A 1 81 ? 17.756 0.597 -1.991 1.00 67.31 81 GLY A N 1
ATOM 637 C CA . GLY A 1 81 ? 18.736 0.697 -0.908 1.00 67.31 81 GLY A CA 1
ATOM 638 C C . GLY A 1 81 ? 18.265 1.580 0.247 1.00 67.31 81 GLY A C 1
ATOM 639 O O . GLY A 1 81 ? 17.226 2.237 0.166 1.00 67.31 81 GLY A O 1
ATOM 640 N N . LYS A 1 82 ? 19.033 1.592 1.342 1.00 61.91 82 LYS A N 1
ATOM 641 C CA . LYS A 1 82 ? 18.807 2.506 2.473 1.00 61.91 82 LYS A CA 1
ATOM 642 C C . LYS A 1 82 ? 18.960 3.955 1.982 1.00 61.91 82 LYS A C 1
ATOM 644 O O . LYS A 1 82 ? 19.954 4.256 1.327 1.00 61.91 82 LYS A O 1
ATOM 649 N N . ASN A 1 83 ? 17.994 4.829 2.285 1.00 58.53 83 ASN A N 1
ATOM 650 C CA . ASN A 1 83 ? 17.950 6.231 1.827 1.00 58.53 83 ASN A CA 1
ATOM 651 C C . ASN A 1 83 ? 17.962 6.412 0.293 1.00 58.53 83 ASN A C 1
ATOM 653 O O . ASN A 1 83 ? 18.602 7.330 -0.223 1.00 58.53 83 ASN A O 1
ATOM 657 N N . LYS A 1 84 ? 17.294 5.525 -0.449 1.00 71.75 84 LYS A N 1
ATOM 658 C CA . LYS A 1 84 ? 17.121 5.636 -1.906 1.00 71.75 84 LYS A CA 1
ATOM 659 C C . LYS A 1 84 ? 15.634 5.595 -2.294 1.00 71.75 84 LYS A C 1
ATOM 661 O O . LYS A 1 84 ? 14.775 5.601 -1.415 1.00 71.75 84 LYS A O 1
ATOM 666 N N . ASP A 1 85 ? 15.331 5.522 -3.591 1.00 66.00 85 ASP A N 1
ATOM 667 C CA . ASP A 1 85 ? 13.980 5.686 -4.168 1.00 66.00 85 ASP A CA 1
ATOM 668 C C . ASP A 1 85 ? 12.974 4.590 -3.776 1.00 66.00 85 ASP A C 1
ATOM 670 O O . ASP A 1 85 ? 11.780 4.690 -4.060 1.00 66.00 85 ASP A O 1
ATOM 674 N N . GLY A 1 86 ? 13.443 3.530 -3.116 1.00 73.00 86 GLY A N 1
ATOM 675 C CA . GLY A 1 86 ? 12.624 2.396 -2.717 1.00 73.00 86 GLY A CA 1
ATOM 676 C C . GLY A 1 86 ? 12.446 1.375 -3.839 1.00 73.00 86 GLY A C 1
ATOM 677 O O . GLY A 1 86 ? 13.319 1.185 -4.683 1.00 73.00 86 GLY A O 1
ATOM 678 N N . TYR A 1 87 ? 11.331 0.651 -3.785 1.00 74.44 87 TYR A N 1
ATOM 679 C CA . TYR A 1 87 ? 10.986 -0.418 -4.723 1.00 74.44 87 TYR A CA 1
ATOM 680 C C . TYR A 1 87 ? 9.786 -0.019 -5.575 1.00 74.44 87 TYR A C 1
ATOM 682 O O . TYR A 1 87 ? 9.166 1.018 -5.340 1.00 74.44 87 TYR A O 1
ATOM 690 N N . PHE A 1 88 ? 9.429 -0.890 -6.519 1.00 75.38 88 PHE A N 1
ATOM 691 C CA . PHE A 1 88 ? 8.257 -0.719 -7.361 1.00 75.38 88 PHE A CA 1
ATOM 692 C C . PHE A 1 88 ? 7.001 -0.379 -6.543 1.00 75.38 88 PHE A C 1
ATOM 694 O O . PHE A 1 88 ? 6.699 -1.036 -5.540 1.00 75.38 88 PHE A O 1
ATOM 701 N N . THR A 1 89 ? 6.256 0.637 -6.980 1.00 75.62 89 THR A N 1
ATOM 702 C CA . THR A 1 89 ? 5.026 1.091 -6.314 1.00 75.62 89 THR A CA 1
ATOM 703 C C . THR A 1 89 ? 3.833 1.069 -7.258 1.00 75.62 89 THR A C 1
ATOM 705 O O . THR A 1 89 ? 3.975 1.169 -8.475 1.00 75.62 89 THR A O 1
ATOM 708 N N . ILE A 1 90 ? 2.622 1.016 -6.694 1.00 78.38 90 ILE A N 1
ATOM 709 C CA . ILE A 1 90 ? 1.381 1.060 -7.480 1.00 78.38 90 ILE A CA 1
ATOM 710 C C . ILE A 1 90 ? 1.256 2.336 -8.326 1.00 78.38 90 ILE A C 1
ATOM 712 O O . ILE A 1 90 ? 0.640 2.308 -9.384 1.00 78.38 90 ILE A O 1
ATOM 716 N N . ALA A 1 91 ? 1.891 3.438 -7.910 1.00 79.94 91 ALA A N 1
ATOM 717 C CA . ALA A 1 91 ? 1.893 4.687 -8.666 1.00 79.94 91 ALA A CA 1
ATOM 718 C C . ALA A 1 91 ? 2.540 4.524 -10.051 1.00 79.94 91 ALA A C 1
ATOM 720 O O . ALA A 1 91 ? 2.058 5.098 -11.026 1.00 79.94 91 ALA A O 1
ATOM 721 N N . GLN A 1 92 ? 3.587 3.701 -10.157 1.00 79.25 92 GLN A N 1
ATOM 722 C CA . GLN A 1 92 ? 4.228 3.402 -11.438 1.00 79.25 92 GLN A CA 1
ATOM 723 C C . GLN A 1 92 ? 3.282 2.614 -12.346 1.00 79.25 92 GLN A C 1
ATOM 725 O O . GLN A 1 92 ? 3.122 2.979 -13.507 1.00 79.25 92 GLN A O 1
ATOM 730 N N . ALA A 1 93 ? 2.580 1.614 -11.799 1.00 82.69 93 ALA A N 1
ATOM 731 C CA . ALA A 1 93 ? 1.556 0.879 -12.539 1.00 82.69 93 ALA A CA 1
ATOM 732 C C . ALA A 1 93 ? 0.427 1.810 -13.020 1.00 82.69 93 ALA A C 1
ATOM 734 O O . ALA A 1 93 ? 0.063 1.770 -14.192 1.00 82.69 93 ALA A O 1
ATOM 735 N N . CYS A 1 94 ? -0.076 2.705 -12.161 1.00 85.19 94 CYS A N 1
ATOM 736 C CA . CYS A 1 94 ? -1.099 3.690 -12.532 1.00 85.19 94 CYS A CA 1
ATOM 737 C C . CYS A 1 94 ? -0.635 4.635 -13.651 1.00 85.19 94 CYS A C 1
ATOM 739 O O . CYS A 1 94 ? -1.418 4.971 -14.543 1.00 85.19 94 CYS A O 1
ATOM 741 N N . ASN A 1 95 ? 0.633 5.053 -13.634 1.00 87.31 95 ASN A N 1
ATOM 742 C CA . ASN A 1 95 ? 1.198 5.868 -14.706 1.00 87.31 95 ASN A CA 1
ATOM 743 C C . ASN A 1 95 ? 1.211 5.0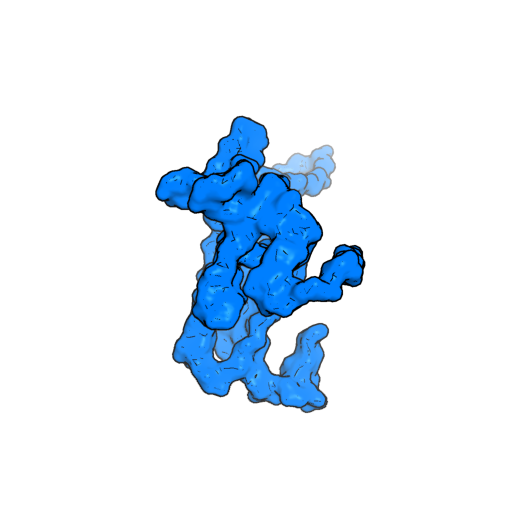98 -16.035 1.00 87.31 95 ASN A C 1
ATOM 745 O O . ASN A 1 95 ? 0.737 5.601 -17.051 1.00 87.31 95 ASN A O 1
ATOM 749 N N . THR A 1 96 ? 1.657 3.839 -16.028 1.00 86.00 96 THR A N 1
ATOM 750 C CA . THR A 1 96 ? 1.635 2.988 -17.226 1.00 86.00 96 THR A CA 1
ATOM 751 C C . THR A 1 96 ? 0.211 2.733 -17.729 1.00 86.00 96 THR A C 1
ATOM 753 O O . THR A 1 96 ? -0.021 2.767 -18.938 1.00 86.00 96 THR A O 1
ATOM 756 N N . MET A 1 97 ? -0.762 2.535 -16.835 1.00 87.75 97 MET A N 1
ATOM 757 C CA . MET A 1 97 ? -2.180 2.413 -17.204 1.00 87.75 97 MET A CA 1
ATOM 758 C C . MET A 1 97 ? -2.697 3.684 -17.883 1.00 87.75 97 MET A C 1
ATOM 760 O O . MET A 1 97 ? -3.391 3.600 -18.896 1.00 87.75 97 MET A O 1
ATOM 764 N N . SER A 1 98 ? -2.316 4.854 -17.366 1.00 89.69 98 SER A N 1
ATOM 765 C CA . SER A 1 98 ? -2.684 6.152 -17.944 1.00 89.69 98 SER A CA 1
ATOM 766 C C . SER A 1 98 ? -2.094 6.330 -19.345 1.00 89.69 98 SER A C 1
ATOM 768 O O . SER A 1 98 ? -2.812 6.721 -20.260 1.00 89.69 98 SER A O 1
ATOM 770 N N . ILE A 1 99 ? -0.819 5.970 -19.534 1.00 88.44 99 ILE A N 1
ATOM 771 C CA . ILE A 1 99 ? -0.150 5.970 -20.846 1.00 88.44 99 ILE A CA 1
ATOM 772 C C . ILE A 1 99 ? -0.866 5.023 -21.812 1.00 88.44 99 ILE A C 1
ATOM 774 O O . ILE A 1 99 ? -1.214 5.421 -22.917 1.00 88.44 99 ILE A O 1
ATOM 778 N N . SER A 1 100 ? -1.150 3.794 -21.376 1.00 87.31 100 SER A N 1
ATOM 779 C CA . SER A 1 100 ? -1.797 2.780 -22.221 1.00 87.31 100 SER A CA 1
ATOM 780 C C . SER A 1 100 ? -3.201 3.214 -22.647 1.00 87.31 100 SER A C 1
ATOM 782 O O . SER A 1 100 ? -3.570 3.073 -23.806 1.00 87.31 100 SER A O 1
ATOM 784 N N . THR A 1 101 ? -3.962 3.815 -21.729 1.00 89.19 101 THR A N 1
ATOM 785 C CA . THR A 1 101 ? -5.314 4.327 -22.005 1.00 89.19 101 THR A CA 1
ATOM 786 C C . THR A 1 101 ? -5.287 5.541 -22.932 1.00 89.19 101 THR A C 1
ATOM 788 O O . THR A 1 101 ? -6.158 5.681 -23.783 1.00 89.19 101 THR A O 1
ATOM 791 N N . ARG A 1 102 ? -4.294 6.425 -22.779 1.00 91.38 102 ARG A N 1
ATOM 792 C CA . ARG A 1 102 ? -4.145 7.630 -23.602 1.00 91.38 102 ARG A CA 1
ATOM 793 C C . ARG A 1 102 ? -3.689 7.301 -25.023 1.00 91.38 102 ARG A C 1
ATOM 795 O O . ARG A 1 102 ? -4.256 7.829 -25.972 1.00 91.38 102 ARG A O 1
ATOM 802 N N . ASP A 1 103 ? -2.669 6.458 -25.153 1.00 90.06 103 ASP A N 1
ATOM 803 C CA . ASP A 1 103 ? -1.994 6.201 -26.429 1.00 90.06 103 ASP A CA 1
ATOM 804 C C . ASP A 1 103 ? -2.696 5.087 -27.228 1.00 90.06 103 ASP A C 1
ATOM 806 O O . ASP A 1 103 ? -2.655 5.082 -28.457 1.00 90.06 103 ASP A O 1
ATOM 810 N N . TYR A 1 104 ? -3.399 4.178 -26.542 1.00 89.06 104 TYR A N 1
ATOM 811 C CA . TYR A 1 104 ? -4.107 3.043 -27.141 1.00 89.06 104 TYR A CA 1
ATOM 812 C C . TYR A 1 104 ? -5.528 2.885 -26.556 1.00 89.06 104 TYR A C 1
ATOM 814 O O . TYR A 1 104 ? -5.850 1.853 -25.959 1.00 89.06 104 TYR A O 1
ATOM 822 N N . PRO A 1 105 ? -6.417 3.885 -26.720 1.00 89.94 105 PRO A N 1
ATOM 823 C CA . PRO A 1 105 ? -7.731 3.914 -26.063 1.00 89.94 105 PRO A CA 1
ATOM 824 C C . PRO A 1 105 ? -8.705 2.836 -26.557 1.00 89.94 105 PRO A C 1
ATOM 826 O O . PRO A 1 105 ? -9.663 2.500 -25.865 1.00 89.94 105 PRO A O 1
ATOM 829 N N . HIS A 1 106 ? -8.487 2.304 -27.760 1.00 89.44 106 HIS A N 1
ATOM 830 C CA . HIS 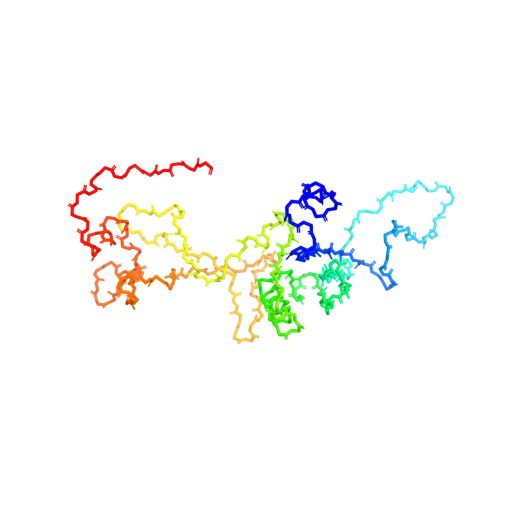A 1 106 ? -9.369 1.318 -28.392 1.00 89.44 106 HIS A CA 1
ATOM 831 C C . HIS A 1 106 ? -9.012 -0.130 -28.050 1.00 89.44 106 HIS A C 1
ATOM 833 O O . HIS A 1 106 ? -9.675 -1.052 -28.523 1.00 89.44 106 HIS A O 1
ATOM 839 N N . GLU A 1 107 ? -7.956 -0.343 -27.267 1.00 85.88 107 GLU A N 1
ATOM 840 C CA . GLU A 1 107 ? -7.486 -1.674 -26.915 1.00 85.88 107 GLU A CA 1
ATOM 841 C C . GLU A 1 107 ? -7.786 -1.995 -25.454 1.00 85.88 107 GLU A C 1
ATOM 843 O O . GLU A 1 107 ? -7.736 -1.144 -24.565 1.00 85.88 107 GLU A O 1
ATOM 848 N N . HIS A 1 108 ? -8.082 -3.266 -25.200 1.00 83.88 108 HIS A N 1
ATOM 849 C CA . HIS A 1 108 ? -8.192 -3.763 -23.843 1.00 83.88 108 HIS A CA 1
ATOM 850 C C . HIS A 1 108 ? -6.814 -4.206 -23.342 1.00 83.88 108 HIS A C 1
ATOM 852 O O . HIS A 1 108 ? -6.241 -5.195 -23.815 1.00 83.88 108 HIS A O 1
ATOM 858 N N . HIS A 1 109 ? -6.300 -3.465 -22.362 1.00 84.12 109 HIS A N 1
ATOM 859 C CA . HIS A 1 109 ? -4.979 -3.678 -21.771 1.00 84.12 109 HIS A CA 1
ATOM 860 C C . HIS A 1 109 ? -5.041 -4.677 -20.619 1.00 84.12 109 HIS A C 1
ATOM 862 O O . HIS A 1 109 ? -5.794 -4.482 -19.664 1.00 84.12 109 HIS A O 1
ATOM 868 N N . VAL A 1 110 ? -4.219 -5.728 -20.677 1.00 84.25 110 VAL A N 1
ATOM 869 C CA . VAL A 1 110 ? -4.049 -6.683 -19.572 1.00 84.25 110 VAL A CA 1
ATOM 870 C C . VAL A 1 110 ? -2.637 -6.563 -19.018 1.00 84.25 110 VAL A C 1
ATOM 872 O O . VAL A 1 110 ? -1.661 -6.878 -19.697 1.00 84.25 110 VAL A O 1
ATOM 875 N N . PHE A 1 111 ? -2.530 -6.139 -17.761 1.00 83.38 111 PHE A N 1
ATOM 876 C CA . PHE A 1 111 ? -1.259 -6.034 -17.049 1.00 83.38 111 PHE A CA 1
ATOM 877 C C . PHE A 1 111 ? -0.953 -7.341 -16.320 1.00 83.38 111 PHE A C 1
ATOM 879 O O . PHE A 1 111 ? -1.748 -7.807 -15.506 1.00 83.38 111 PHE A O 1
ATOM 886 N N . ILE A 1 112 ? 0.210 -7.918 -16.604 1.00 82.00 112 ILE A N 1
ATOM 887 C CA . ILE A 1 112 ? 0.705 -9.166 -16.028 1.00 82.00 112 ILE A CA 1
ATOM 888 C C . ILE A 1 112 ? 2.024 -8.867 -15.315 1.00 82.00 112 ILE A C 1
ATOM 890 O O . ILE A 1 112 ? 2.961 -8.298 -15.875 1.00 82.00 112 ILE A O 1
ATOM 894 N N . TYR A 1 113 ? 2.106 -9.263 -14.057 1.00 81.81 113 TYR A N 1
ATOM 895 C CA . TYR A 1 113 ? 3.303 -9.164 -13.232 1.00 81.81 113 TYR A CA 1
ATOM 896 C C . TYR A 1 113 ? 3.372 -10.392 -12.321 1.00 81.81 113 TYR A C 1
ATOM 898 O O . TYR A 1 113 ? 2.424 -11.180 -12.248 1.00 81.81 113 TYR A O 1
ATOM 906 N N . ASP A 1 114 ? 4.520 -10.602 -11.685 1.00 79.38 114 ASP A N 1
ATOM 907 C CA . ASP A 1 114 ? 4.704 -11.706 -10.751 1.00 79.38 114 ASP A CA 1
ATOM 908 C C . ASP A 1 114 ? 4.003 -11.435 -9.406 1.00 79.38 114 ASP A C 1
ATOM 910 O O . ASP A 1 114 ? 3.534 -10.338 -9.110 1.00 79.38 114 ASP A O 1
ATOM 914 N N . ASN A 1 115 ? 3.888 -12.459 -8.562 1.00 79.44 115 ASN A N 1
ATOM 915 C CA . ASN A 1 115 ? 3.179 -12.344 -7.285 1.00 79.44 115 ASN A CA 1
ATOM 916 C C . ASN A 1 115 ? 4.062 -11.776 -6.153 1.00 79.44 115 ASN A C 1
ATOM 918 O O . ASN A 1 115 ? 3.985 -12.231 -5.009 1.00 79.44 115 ASN A O 1
ATOM 922 N N . VAL A 1 116 ? 4.958 -10.830 -6.453 1.00 73.00 116 VAL A N 1
ATOM 923 C CA . VAL A 1 116 ? 5.824 -10.231 -5.427 1.00 73.00 116 VAL A CA 1
ATOM 924 C C . VAL A 1 116 ? 4.991 -9.345 -4.500 1.00 73.00 116 VAL A C 1
ATOM 926 O O . VAL A 1 116 ? 4.110 -8.596 -4.921 1.00 73.00 116 VAL A O 1
ATOM 929 N N . THR A 1 117 ? 5.283 -9.412 -3.199 1.00 68.31 117 THR A N 1
ATOM 930 C CA . THR A 1 117 ? 4.507 -8.751 -2.135 1.00 68.31 117 THR A CA 1
ATOM 931 C C . THR A 1 117 ? 4.379 -7.235 -2.306 1.00 68.31 117 THR A C 1
ATOM 933 O O . THR A 1 117 ? 3.409 -6.646 -1.832 1.00 68.31 117 THR A O 1
ATOM 936 N N . THR A 1 118 ? 5.312 -6.594 -3.012 1.00 67.94 118 THR A N 1
ATOM 937 C CA . THR A 1 118 ? 5.249 -5.169 -3.363 1.00 67.94 118 THR A CA 1
ATOM 938 C C . THR A 1 118 ? 4.111 -4.846 -4.327 1.00 67.94 118 THR A C 1
ATOM 940 O O . THR A 1 118 ? 3.513 -3.780 -4.206 1.00 67.94 118 THR A O 1
ATOM 943 N N . HIS A 1 119 ? 3.761 -5.760 -5.235 1.00 67.81 119 HIS A N 1
ATOM 944 C CA . HIS A 1 119 ? 2.653 -5.584 -6.178 1.00 67.81 119 HIS A CA 1
ATOM 945 C C . HIS A 1 119 ? 1.281 -5.765 -5.522 1.00 67.81 119 HIS A C 1
ATOM 947 O O . HIS A 1 119 ? 0.293 -5.204 -5.985 1.00 67.81 119 HIS A O 1
ATOM 953 N N . LEU A 1 120 ? 1.227 -6.509 -4.415 1.00 70.56 120 LEU A N 1
ATOM 954 C CA . LEU A 1 120 ? 0.012 -6.722 -3.626 1.00 70.56 120 LEU A CA 1
ATOM 955 C C . LEU A 1 120 ? -0.236 -5.615 -2.593 1.00 70.56 120 LEU A C 1
ATOM 957 O O . LEU A 1 120 ? -1.229 -5.654 -1.861 1.00 70.56 120 LEU A O 1
ATOM 961 N N . LYS A 1 121 ? 0.675 -4.641 -2.479 1.00 72.88 121 LYS A N 1
ATOM 962 C CA . LYS A 1 121 ? 0.567 -3.596 -1.468 1.00 72.88 121 LYS A CA 1
ATOM 963 C C . LYS A 1 121 ? -0.525 -2.600 -1.856 1.00 72.88 121 LYS A C 1
ATOM 965 O O . LYS A 1 121 ? -0.364 -1.790 -2.764 1.00 72.88 121 LYS A O 1
ATOM 970 N N . CYS A 1 122 ? -1.621 -2.635 -1.107 1.00 75.25 122 CYS A N 1
ATOM 971 C CA . CYS A 1 122 ? -2.684 -1.640 -1.185 1.00 75.25 122 CYS A CA 1
ATOM 972 C C . CYS A 1 122 ? -2.170 -0.260 -0.710 1.00 75.25 122 CYS A C 1
ATOM 974 O O . CYS A 1 122 ? -1.252 -0.216 0.122 1.00 75.25 122 CYS A O 1
ATOM 976 N N . PRO A 1 123 ? -2.742 0.864 -1.187 1.00 77.94 123 PRO A N 1
ATOM 977 C CA . PRO A 1 123 ? -2.416 2.193 -0.676 1.00 77.94 123 PRO A CA 1
ATOM 978 C C . PRO A 1 123 ? -2.498 2.284 0.852 1.00 77.94 123 PRO A C 1
ATOM 980 O O . PRO A 1 123 ? -3.258 1.560 1.503 1.00 77.94 123 PRO A O 1
ATOM 983 N N . GLU A 1 124 ? -1.719 3.188 1.438 1.00 82.12 124 GLU A N 1
ATOM 984 C CA . GLU A 1 124 ? -1.710 3.403 2.886 1.00 82.12 124 GLU A CA 1
ATOM 985 C C . GLU A 1 124 ? -3.117 3.779 3.386 1.00 82.12 124 GLU A C 1
ATOM 987 O O . GLU A 1 124 ? -3.773 4.651 2.826 1.00 82.12 124 GLU A O 1
ATOM 992 N N . GLY A 1 125 ? -3.602 3.081 4.418 1.00 82.81 125 GLY A N 1
ATOM 993 C CA . GLY A 1 125 ? -4.945 3.294 4.975 1.00 82.81 125 GLY A CA 1
ATOM 994 C C . GLY A 1 125 ? -6.081 2.597 4.219 1.00 82.81 125 GLY A C 1
ATOM 995 O O . GLY A 1 125 ? -7.230 2.705 4.642 1.00 82.81 125 GLY A O 1
ATOM 996 N N . SER A 1 126 ? -5.783 1.848 3.153 1.00 85.94 126 SER A N 1
ATOM 997 C CA . SER A 1 126 ? -6.806 1.113 2.401 1.00 85.94 126 SER A CA 1
ATOM 998 C C . SER A 1 126 ? -7.577 0.121 3.263 1.00 85.94 126 SER A C 1
ATOM 1000 O O . SER A 1 126 ? -7.053 -0.465 4.215 1.00 85.94 126 SER A O 1
ATOM 1002 N N . LEU A 1 127 ? -8.828 -0.110 2.874 1.00 87.69 127 LEU A N 1
ATOM 1003 C CA . LEU A 1 127 ? -9.705 -1.065 3.533 1.00 87.69 127 LEU A CA 1
ATOM 1004 C C . LEU A 1 127 ? -9.138 -2.481 3.461 1.00 87.69 127 LEU A C 1
ATOM 1006 O O . LEU A 1 127 ? -8.753 -2.969 2.400 1.00 87.69 127 LEU A O 1
ATOM 1010 N N . SER A 1 128 ? -9.168 -3.167 4.598 1.00 84.31 128 SER A N 1
ATOM 1011 C CA . SER A 1 128 ? -8.894 -4.593 4.684 1.00 84.31 128 SER A CA 1
ATOM 1012 C C . SER A 1 128 ? -9.994 -5.279 5.476 1.00 84.31 128 SER A C 1
ATOM 1014 O O . SER A 1 128 ? -10.306 -4.891 6.602 1.00 84.31 128 SER A O 1
ATOM 1016 N N . ALA A 1 129 ? -10.564 -6.329 4.888 1.00 83.44 129 ALA A N 1
ATOM 1017 C CA . ALA A 1 129 ? -11.497 -7.210 5.581 1.00 83.44 129 ALA A CA 1
ATOM 1018 C C . ALA A 1 129 ? -10.775 -8.238 6.472 1.00 83.44 129 ALA A C 1
ATOM 1020 O O . ALA A 1 129 ? -11.390 -8.909 7.303 1.00 83.44 129 ALA A O 1
ATOM 1021 N N . THR A 1 130 ? -9.457 -8.383 6.311 1.00 82.81 130 THR A N 1
ATOM 1022 C CA . THR A 1 130 ? -8.699 -9.407 7.029 1.00 82.81 130 THR A CA 1
ATOM 1023 C C . THR A 1 130 ? -8.549 -9.038 8.502 1.00 82.81 130 THR A C 1
ATOM 1025 O O . THR A 1 130 ? -8.265 -7.894 8.851 1.00 82.81 130 THR A O 1
ATOM 1028 N N . LYS A 1 131 ? -8.735 -10.027 9.385 1.00 85.56 131 LYS A N 1
ATOM 1029 C CA . LYS A 1 131 ? -8.544 -9.897 10.843 1.00 85.56 131 LYS A CA 1
ATOM 1030 C C . LYS A 1 131 ? -9.437 -8.847 11.526 1.00 85.56 131 LYS A C 1
ATOM 1032 O O . LYS A 1 131 ? -9.141 -8.447 12.653 1.00 85.56 131 LYS A O 1
ATOM 1037 N N . MET A 1 132 ? -10.533 -8.427 10.889 1.00 89.75 132 MET A N 1
ATOM 1038 C CA . MET A 1 132 ? -11.509 -7.536 11.514 1.00 89.75 132 MET A CA 1
ATOM 1039 C C . MET A 1 132 ? -12.088 -8.172 12.780 1.00 89.75 132 MET A C 1
ATOM 1041 O O . MET A 1 132 ? -12.537 -9.320 12.786 1.00 89.75 132 MET A O 1
ATOM 1045 N N . THR A 1 133 ? -12.082 -7.410 13.869 1.00 91.12 133 THR A N 1
ATOM 1046 C CA . THR A 1 133 ? -12.632 -7.858 15.149 1.00 91.12 133 THR A CA 1
ATOM 1047 C C . THR A 1 133 ? -14.158 -7.774 15.136 1.00 91.12 133 THR A C 1
ATOM 1049 O O . THR A 1 133 ? -14.759 -6.915 14.485 1.00 91.12 133 THR A O 1
ATOM 1052 N N . LYS A 1 134 ? -14.820 -8.702 15.838 1.00 89.81 134 LYS A N 1
ATOM 1053 C CA . LYS A 1 134 ? -16.290 -8.709 15.921 1.00 89.81 134 LYS A CA 1
ATOM 1054 C C . LYS A 1 134 ? -16.823 -7.530 16.736 1.00 89.81 134 LYS A C 1
ATOM 1056 O O . LYS A 1 134 ? -17.807 -6.920 16.330 1.00 89.81 134 LYS A O 1
ATOM 1061 N N . GLY A 1 135 ? -16.180 -7.243 17.866 1.00 90.62 135 GLY A N 1
ATOM 1062 C CA . GLY A 1 135 ? -16.491 -6.111 18.738 1.00 90.62 135 GLY A CA 1
ATOM 1063 C C . GLY A 1 135 ? -15.442 -5.001 18.646 1.00 90.62 135 GLY A C 1
ATOM 1064 O O . GLY A 1 135 ? -14.497 -5.130 17.863 1.00 90.62 135 GLY A O 1
ATOM 1065 N N . PRO A 1 136 ? -15.596 -3.937 19.449 1.00 92.38 136 PRO A N 1
ATOM 1066 C CA . PRO A 1 136 ? -14.671 -2.818 19.457 1.00 92.38 136 PRO A CA 1
ATOM 1067 C C . PRO A 1 136 ? -13.222 -3.223 19.740 1.00 92.38 136 PRO A C 1
ATOM 1069 O O . PRO A 1 136 ? -12.964 -4.123 20.543 1.00 92.38 136 PRO A O 1
ATOM 1072 N N . SER A 1 137 ? -12.260 -2.565 19.091 1.00 91.94 137 SER A N 1
ATOM 1073 C CA . SER A 1 137 ? -10.841 -2.848 19.313 1.00 91.94 137 SER A CA 1
ATOM 1074 C C . SER A 1 137 ? -9.945 -1.632 19.113 1.00 91.94 137 SER A C 1
ATOM 1076 O O . SER A 1 137 ? -9.903 -1.043 18.036 1.00 91.94 137 SER A O 1
ATOM 1078 N N . ALA A 1 138 ? -9.123 -1.333 20.120 1.00 90.19 138 ALA A N 1
ATOM 1079 C CA . ALA A 1 138 ? -8.041 -0.351 20.020 1.00 90.19 138 ALA A CA 1
ATOM 1080 C C . ALA A 1 138 ? -6.828 -0.853 19.208 1.00 90.19 138 ALA A C 1
ATOM 1082 O O . ALA A 1 138 ? -5.976 -0.067 18.807 1.00 90.19 138 ALA A O 1
ATOM 1083 N N . LYS A 1 139 ? -6.711 -2.170 18.976 1.00 89.75 139 LYS A N 1
ATOM 1084 C CA . LYS A 1 139 ? -5.531 -2.774 18.327 1.00 89.75 139 LYS A CA 1
ATOM 1085 C C . LYS A 1 139 ? -5.665 -2.886 16.807 1.00 89.75 139 LYS A C 1
ATOM 1087 O O . LYS A 1 139 ? -4.678 -3.196 16.142 1.00 89.75 139 LYS A O 1
ATOM 1092 N N . PHE A 1 140 ? -6.862 -2.670 16.264 1.00 90.44 140 PHE A N 1
ATOM 1093 C CA . PHE A 1 140 ? -7.155 -2.875 14.849 1.00 90.44 140 PHE A CA 1
ATOM 1094 C C . PHE A 1 140 ? -6.914 -1.597 14.031 1.00 90.44 140 PHE A C 1
ATOM 1096 O O . PHE A 1 140 ? -7.818 -0.801 13.777 1.00 90.44 140 PHE A O 1
ATOM 1103 N N . LEU A 1 141 ? -5.655 -1.402 13.645 1.00 89.50 141 LEU A N 1
ATOM 1104 C CA . LEU A 1 141 ? -5.150 -0.266 12.873 1.00 89.50 141 LEU A CA 1
ATOM 1105 C C . LEU A 1 141 ? -4.212 -0.778 11.771 1.00 89.50 141 LEU A C 1
ATOM 1107 O O . LEU A 1 141 ? -3.663 -1.877 11.881 1.00 89.50 141 LEU A O 1
ATOM 1111 N N . VAL A 1 142 ? -4.004 0.025 10.730 1.00 87.38 142 VAL A N 1
ATOM 1112 C CA . VAL A 1 142 ? -3.072 -0.279 9.640 1.00 87.38 142 VAL A CA 1
ATOM 1113 C C . VAL A 1 142 ? -1.687 0.229 10.015 1.00 87.38 142 VAL A C 1
ATOM 1115 O O . VAL A 1 142 ? -1.517 1.405 10.330 1.00 87.38 142 VAL A O 1
ATOM 1118 N N . GLU A 1 143 ? -0.687 -0.649 9.981 1.00 87.06 143 GLU A N 1
ATOM 1119 C CA . GLU A 1 143 ? 0.711 -0.242 10.121 1.00 87.06 143 GLU A CA 1
ATOM 1120 C C . GLU A 1 143 ? 1.221 0.349 8.809 1.00 87.06 143 GLU A C 1
ATOM 1122 O O . GLU A 1 143 ? 1.195 -0.309 7.767 1.00 87.06 143 GLU A O 1
ATOM 1127 N N . VAL A 1 144 ? 1.727 1.574 8.874 1.00 85.81 144 VAL A N 1
ATOM 1128 C CA . VAL A 1 144 ? 2.364 2.263 7.753 1.00 85.81 144 VAL A CA 1
ATOM 1129 C C . VAL A 1 144 ? 3.754 2.727 8.158 1.00 85.81 144 VAL A C 1
ATOM 1131 O O . VAL A 1 144 ? 4.015 2.979 9.335 1.00 85.81 144 VAL A O 1
ATOM 1134 N N . ASN A 1 145 ? 4.659 2.817 7.187 1.00 85.44 145 ASN A N 1
ATOM 1135 C CA . ASN A 1 145 ? 5.984 3.375 7.433 1.00 85.44 145 ASN A CA 1
ATOM 1136 C C . ASN A 1 145 ? 5.829 4.862 7.744 1.00 85.44 145 ASN A C 1
ATOM 1138 O O . ASN A 1 145 ? 5.099 5.564 7.039 1.00 85.44 145 ASN A O 1
ATOM 1142 N N . ASP A 1 146 ? 6.491 5.331 8.794 1.00 81.19 146 ASP A N 1
ATOM 1143 C CA . ASP A 1 146 ? 6.449 6.740 9.131 1.00 81.19 146 ASP A CA 1
ATOM 1144 C C . ASP A 1 146 ? 7.291 7.553 8.149 1.00 81.19 146 ASP A C 1
ATOM 1146 O O . ASP A 1 146 ? 8.314 7.086 7.630 1.00 81.19 146 ASP A O 1
ATOM 1150 N N . ARG A 1 147 ? 6.814 8.759 7.860 1.00 80.50 147 ARG A N 1
ATOM 1151 C CA . ARG A 1 147 ? 7.426 9.662 6.893 1.00 80.50 147 ARG A CA 1
ATOM 1152 C C . ARG A 1 147 ? 7.632 11.018 7.535 1.00 80.50 147 ARG A C 1
ATOM 1154 O O . ARG A 1 147 ? 6.744 11.525 8.217 1.00 80.50 147 ARG A O 1
ATOM 1161 N N . ASN A 1 148 ? 8.792 11.590 7.268 1.00 76.31 148 ASN A N 1
ATOM 1162 C CA . ASN A 1 148 ? 9.109 12.968 7.576 1.00 76.31 148 ASN A CA 1
ATOM 1163 C C . ASN A 1 148 ? 8.210 13.924 6.766 1.00 76.31 148 ASN A C 1
ATOM 1165 O O . ASN A 1 148 ? 7.621 13.521 5.755 1.00 76.31 148 ASN A O 1
ATOM 1169 N N . PRO A 1 149 ? 8.129 15.206 7.162 1.00 76.75 149 PRO A N 1
ATOM 1170 C CA . PRO A 1 149 ? 7.402 16.229 6.408 1.00 76.75 149 PRO A CA 1
ATOM 1171 C C . PRO A 1 149 ? 7.870 16.383 4.950 1.00 76.75 149 PRO A C 1
ATOM 1173 O O . PRO A 1 149 ? 7.089 16.786 4.096 1.00 76.75 149 PRO A O 1
ATOM 1176 N N . ASP A 1 150 ? 9.123 16.032 4.660 1.00 73.19 150 ASP A N 1
ATOM 1177 C CA . ASP A 1 150 ? 9.725 16.033 3.320 1.00 73.19 150 ASP A CA 1
ATOM 1178 C C . ASP A 1 150 ? 9.364 14.790 2.473 1.00 73.19 150 ASP A C 1
ATOM 1180 O O . ASP A 1 150 ? 9.772 14.677 1.319 1.00 73.19 150 ASP A O 1
ATOM 1184 N N . GLY A 1 151 ? 8.600 13.842 3.031 1.00 68.00 151 GLY A N 1
ATOM 1185 C CA . GLY A 1 151 ? 8.207 12.591 2.383 1.00 68.00 151 GLY A CA 1
ATOM 1186 C C . GLY A 1 151 ? 9.226 11.451 2.497 1.00 68.00 151 GLY A C 1
ATOM 1187 O O . GLY A 1 151 ? 8.918 10.334 2.066 1.00 68.00 151 GLY A O 1
ATOM 1188 N N . SER A 1 152 ? 10.395 11.684 3.102 1.00 71.69 152 SER A N 1
ATOM 1189 C CA . SER A 1 152 ? 11.409 10.653 3.347 1.00 71.69 152 SER A CA 1
ATOM 1190 C C . SER A 1 152 ? 10.990 9.702 4.475 1.00 71.69 152 SER A C 1
ATOM 1192 O O . SER A 1 152 ? 10.267 10.076 5.397 1.00 71.69 152 SER A O 1
ATOM 1194 N N . GLN A 1 153 ? 11.399 8.433 4.400 1.00 75.38 153 GLN A N 1
ATOM 1195 C CA . GLN A 1 153 ? 11.042 7.427 5.408 1.00 75.38 153 GLN A CA 1
ATOM 1196 C C . GLN A 1 153 ? 11.906 7.574 6.665 1.00 75.38 153 GLN A C 1
ATOM 1198 O O . GLN A 1 153 ? 13.123 7.723 6.571 1.00 75.38 153 GLN A O 1
ATOM 1203 N N . ILE A 1 154 ? 11.283 7.482 7.843 1.00 78.31 154 ILE A N 1
ATOM 1204 C CA . ILE A 1 154 ? 11.987 7.567 9.128 1.00 78.31 154 ILE A CA 1
ATOM 1205 C C . ILE A 1 154 ? 12.567 6.197 9.484 1.00 78.31 154 ILE A C 1
ATOM 1207 O O . ILE A 1 154 ? 11.877 5.173 9.436 1.00 78.31 154 ILE A O 1
ATOM 1211 N N . TYR A 1 155 ? 13.837 6.182 9.883 1.00 77.56 155 TYR A N 1
ATOM 1212 C CA . TYR A 1 155 ? 14.531 4.985 10.345 1.00 77.56 155 TYR A CA 1
ATOM 1213 C C . TYR A 1 155 ? 14.708 5.010 11.865 1.00 77.56 155 TYR A C 1
ATOM 1215 O O . TYR A 1 155 ? 14.994 6.051 12.452 1.00 77.56 155 TYR A O 1
ATOM 1223 N N . THR A 1 156 ? 14.567 3.853 12.508 1.00 78.25 156 THR A N 1
ATOM 1224 C CA . THR A 1 156 ? 15.009 3.648 13.891 1.00 78.25 156 THR A CA 1
ATOM 1225 C C . THR A 1 156 ? 16.537 3.598 13.954 1.00 78.25 156 THR A C 1
ATOM 1227 O O . THR A 1 156 ? 17.201 3.394 12.935 1.00 78.25 156 THR A O 1
ATOM 1230 N N . CYS A 1 157 ? 17.109 3.736 15.155 1.00 74.38 157 CYS A N 1
ATOM 1231 C CA . CYS A 1 157 ? 18.558 3.646 15.379 1.00 74.38 157 CYS A CA 1
ATOM 1232 C C . CYS A 1 157 ? 19.165 2.343 14.819 1.00 74.38 157 CYS A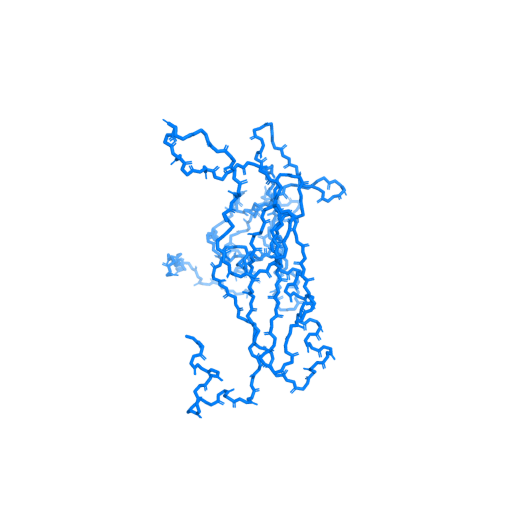 C 1
ATOM 1234 O O . CYS A 1 157 ? 20.285 2.347 14.318 1.00 74.38 157 CYS A O 1
ATOM 1236 N N . ASP A 1 158 ? 18.383 1.259 14.801 1.00 76.44 158 ASP A N 1
ATOM 1237 C CA . ASP A 1 158 ? 18.765 -0.051 14.255 1.00 76.44 158 ASP A CA 1
ATOM 1238 C C . ASP A 1 158 ? 18.715 -0.125 12.715 1.00 76.44 158 ASP A C 1
ATOM 1240 O O . ASP A 1 158 ? 18.924 -1.183 12.121 1.00 76.44 158 ASP A O 1
ATOM 1244 N N . GLY A 1 159 ? 18.364 0.971 12.037 1.00 71.12 159 GLY A N 1
ATOM 1245 C CA . GLY A 1 159 ? 18.234 1.034 10.583 1.00 71.12 159 GLY A CA 1
ATOM 1246 C C . GLY A 1 159 ? 16.970 0.380 10.017 1.00 71.12 159 GLY A C 1
ATOM 1247 O O . GLY A 1 159 ? 16.882 0.212 8.801 1.00 71.12 159 GLY A O 1
ATOM 1248 N N . LYS A 1 160 ? 15.988 0.028 10.856 1.00 76.12 160 LYS A N 1
ATOM 1249 C CA . LYS A 1 160 ? 14.670 -0.459 10.414 1.00 76.12 160 LYS A CA 1
ATOM 1250 C C . LYS A 1 160 ? 13.713 0.711 10.205 1.00 76.12 160 LYS A C 1
ATOM 1252 O O . LYS A 1 160 ? 13.885 1.767 10.797 1.00 76.12 160 LYS A O 1
ATOM 1257 N N . PHE A 1 161 ? 12.680 0.524 9.388 1.00 79.31 161 PHE A N 1
ATOM 1258 C CA . PHE A 1 161 ? 11.642 1.542 9.225 1.00 79.31 161 PHE A CA 1
ATOM 1259 C C . PHE A 1 161 ? 10.876 1.749 10.528 1.00 79.31 161 PHE A C 1
ATOM 1261 O O . PHE A 1 161 ? 10.380 0.784 11.120 1.00 79.31 161 PHE A O 1
ATOM 1268 N N . GLN A 1 162 ? 10.741 3.005 10.944 1.00 83.19 162 GLN A N 1
ATOM 1269 C CA . GLN A 1 162 ? 9.784 3.360 11.975 1.00 83.19 162 GLN A CA 1
ATOM 1270 C C . GLN A 1 162 ? 8.379 3.187 11.395 1.00 83.19 162 GLN A C 1
ATOM 1272 O O . GLN A 1 162 ? 8.107 3.565 10.256 1.00 83.19 162 GLN A O 1
ATOM 1277 N N . LYS A 1 163 ? 7.490 2.565 12.164 1.00 86.62 163 LYS A N 1
ATOM 1278 C CA . LYS A 1 163 ? 6.105 2.336 11.760 1.00 86.62 163 LYS A CA 1
ATOM 1279 C C . LYS A 1 163 ? 5.173 3.129 12.657 1.00 86.62 163 LYS A C 1
ATOM 1281 O O . LYS A 1 163 ? 5.337 3.111 13.875 1.00 86.62 163 LYS A O 1
ATOM 1286 N N . LYS A 1 164 ? 4.143 3.719 12.063 1.00 90.00 164 LYS A N 1
ATOM 1287 C CA . LYS A 1 164 ? 2.996 4.288 12.772 1.00 90.00 164 LYS A CA 1
ATOM 1288 C C . LYS A 1 164 ? 1.729 3.507 12.454 1.00 90.00 164 LYS A C 1
ATOM 1290 O O . LYS A 1 164 ? 1.641 2.815 11.441 1.00 90.00 164 LYS A O 1
ATOM 1295 N N . LYS A 1 165 ? 0.740 3.609 13.334 1.00 89.25 165 LYS A N 1
ATOM 1296 C CA . LYS A 1 165 ? -0.568 2.975 13.159 1.00 89.25 165 LYS A CA 1
ATOM 1297 C C . LYS A 1 165 ? -1.593 4.031 12.781 1.00 89.25 165 LYS A C 1
ATOM 1299 O O . LYS A 1 165 ? -1.750 5.005 13.507 1.00 89.25 165 LYS A O 1
ATOM 1304 N N . ILE A 1 166 ? -2.282 3.823 11.665 1.00 90.06 166 ILE A N 1
ATOM 1305 C CA . ILE A 1 166 ? -3.325 4.723 11.166 1.00 90.06 166 ILE A CA 1
ATOM 1306 C C . ILE A 1 166 ? -4.671 3.993 11.062 1.00 90.06 166 ILE A C 1
ATOM 1308 O O . ILE A 1 166 ? -4.695 2.776 10.840 1.00 90.06 166 ILE A O 1
ATOM 1312 N N . PRO A 1 167 ? -5.805 4.694 11.228 1.00 90.88 167 PRO A N 1
ATOM 1313 C CA . PRO A 1 167 ? -7.114 4.120 10.956 1.00 90.88 167 PRO A CA 1
ATOM 1314 C C . PRO A 1 167 ? -7.289 3.852 9.458 1.00 90.88 167 PRO A C 1
ATOM 1316 O O . PRO A 1 167 ? -6.762 4.579 8.616 1.00 90.88 167 PRO A O 1
ATOM 1319 N N . MET A 1 168 ? -8.056 2.816 9.122 1.00 92.19 168 MET A N 1
ATOM 1320 C CA . MET A 1 168 ? -8.505 2.610 7.744 1.00 92.19 168 MET A CA 1
ATOM 1321 C C . MET A 1 168 ? -9.444 3.728 7.288 1.00 92.19 168 MET A C 1
ATOM 1323 O O . MET A 1 168 ? -10.282 4.209 8.058 1.00 92.19 168 MET A O 1
ATOM 1327 N N . THR A 1 169 ? -9.352 4.071 6.009 1.00 89.69 169 THR A N 1
ATOM 1328 C CA . THR A 1 169 ? -10.124 5.133 5.361 1.00 89.69 169 THR A CA 1
ATOM 1329 C C . THR A 1 169 ? -10.805 4.621 4.087 1.00 89.69 169 THR A C 1
ATOM 1331 O O . THR A 1 169 ? -10.594 3.488 3.655 1.00 89.69 169 THR A O 1
ATOM 1334 N N . GLY A 1 170 ? -11.689 5.436 3.504 1.00 85.81 170 GLY A N 1
ATOM 1335 C CA . GLY A 1 170 ? -12.317 5.138 2.210 1.00 85.81 170 GLY A CA 1
ATOM 1336 C C . GLY A 1 170 ? -13.501 4.166 2.248 1.00 85.81 170 GLY A C 1
ATOM 1337 O O . GLY A 1 170 ? -13.967 3.744 1.194 1.00 85.81 170 GLY A O 1
ATOM 1338 N N . ALA A 1 171 ? -14.021 3.807 3.426 1.00 90.06 171 ALA A N 1
ATOM 1339 C CA . ALA A 1 171 ? -15.267 3.046 3.513 1.00 90.06 171 ALA A CA 1
ATOM 1340 C C . ALA A 1 171 ? -16.457 3.903 3.078 1.00 90.06 171 ALA A C 1
ATOM 1342 O O . ALA A 1 171 ? -16.632 5.022 3.557 1.00 90.06 171 ALA A O 1
ATOM 1343 N N . VAL A 1 172 ? -17.297 3.344 2.209 1.00 91.12 172 VAL A N 1
ATOM 1344 C CA . VAL A 1 172 ? -18.520 3.975 1.706 1.00 91.12 172 VAL A CA 1
ATOM 1345 C C . VAL A 1 172 ? -19.689 3.010 1.894 1.00 91.12 172 VAL A C 1
ATOM 1347 O O . VAL A 1 172 ? -19.561 1.808 1.658 1.00 91.12 172 VAL A O 1
ATOM 1350 N N . PHE A 1 173 ? -20.828 3.532 2.337 1.00 90.00 173 PHE A N 1
ATOM 1351 C CA . PHE A 1 173 ? -22.094 2.816 2.449 1.00 90.00 173 PHE A CA 1
ATOM 1352 C C . PHE A 1 173 ? -23.231 3.727 1.976 1.00 90.00 173 PHE A C 1
ATOM 1354 O O . PHE A 1 173 ? -23.318 4.873 2.405 1.00 90.00 173 PHE A O 1
ATOM 1361 N N . ASN A 1 174 ? -24.080 3.238 1.066 1.00 89.06 174 ASN A N 1
ATOM 1362 C CA . ASN A 1 174 ? -25.158 4.016 0.433 1.00 89.06 174 ASN A CA 1
ATOM 1363 C C . ASN A 1 174 ? -24.692 5.366 -0.151 1.00 89.06 174 ASN A C 1
ATOM 1365 O O . ASN A 1 174 ? -25.348 6.390 0.011 1.00 89.06 174 ASN A O 1
ATOM 1369 N N . GLY A 1 175 ? -23.520 5.373 -0.796 1.00 90.12 175 GLY A N 1
ATOM 1370 C CA . GLY A 1 175 ? -22.925 6.579 -1.384 1.00 90.12 175 GLY A CA 1
ATOM 1371 C C . GLY A 1 175 ? -22.329 7.566 -0.374 1.00 90.12 175 GLY A C 1
ATOM 1372 O O . GLY A 1 175 ? -21.758 8.568 -0.787 1.00 90.12 175 GLY A O 1
ATOM 1373 N N . GLN A 1 176 ? -22.411 7.283 0.930 1.00 90.12 176 GLN A N 1
ATOM 1374 C CA . GLN A 1 176 ? -21.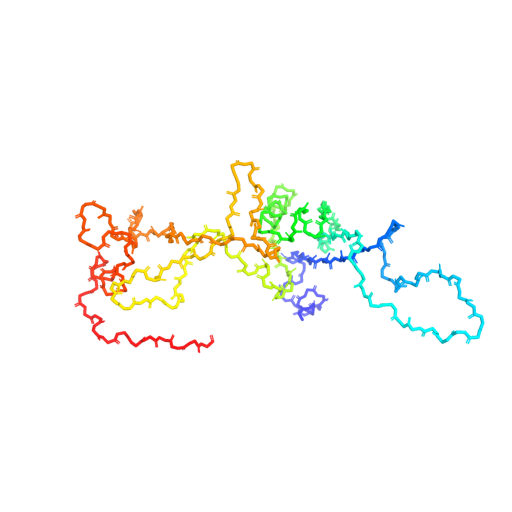887 8.142 1.991 1.00 90.12 176 GLN A CA 1
ATOM 1375 C C . GLN A 1 176 ? -20.653 7.529 2.666 1.00 90.12 176 GLN A C 1
ATOM 1377 O O . GLN A 1 176 ? -20.586 6.305 2.823 1.00 90.12 176 GLN A O 1
ATOM 1382 N N . PRO A 1 177 ? -19.675 8.340 3.111 1.00 92.00 177 PRO A N 1
ATOM 1383 C CA . PRO A 1 177 ? -18.540 7.839 3.878 1.00 92.00 177 PRO A CA 1
ATOM 1384 C C . PRO A 1 177 ? -18.994 7.142 5.167 1.00 92.00 177 PRO A C 1
ATOM 1386 O O . PRO A 1 177 ? -19.644 7.744 6.022 1.00 92.00 177 PRO A O 1
ATOM 1389 N N . GLN A 1 178 ? -18.619 5.875 5.343 1.00 91.50 178 GLN A N 1
ATOM 1390 C CA . GLN A 1 178 ? -18.879 5.137 6.574 1.00 91.50 178 GLN A CA 1
ATOM 1391 C C . GLN A 1 178 ? -17.678 5.217 7.514 1.00 91.50 178 GLN A C 1
ATOM 1393 O O . GLN A 1 178 ? -16.575 4.769 7.204 1.00 91.50 178 GLN A O 1
ATOM 1398 N N . LYS A 1 179 ? -17.908 5.725 8.725 1.00 92.62 179 LYS A N 1
ATOM 1399 C CA . LYS A 1 179 ? -16.890 5.757 9.778 1.00 92.62 179 LYS A CA 1
ATOM 1400 C C . LYS A 1 179 ? -16.696 4.365 10.376 1.00 92.62 179 LYS A C 1
ATOM 1402 O O . LYS A 1 179 ? -17.613 3.825 10.990 1.00 92.62 179 LYS A O 1
ATOM 1407 N N . LEU A 1 180 ? -15.491 3.817 10.248 1.00 93.00 180 LEU A N 1
ATOM 1408 C CA . LEU A 1 180 ? -15.121 2.508 10.808 1.00 93.00 180 LEU A CA 1
ATOM 1409 C C . LEU A 1 180 ? -14.634 2.569 12.262 1.00 93.00 180 LEU A C 1
ATOM 1411 O O . LEU A 1 180 ? -14.585 1.549 12.948 1.00 93.00 180 LEU A O 1
ATOM 1415 N N . TYR A 1 181 ? -14.280 3.764 12.723 1.00 94.56 181 TYR A N 1
ATOM 1416 C CA . TYR A 1 181 ? -13.767 4.040 14.060 1.00 94.56 181 TYR A CA 1
ATOM 1417 C C . TYR A 1 181 ? -14.733 4.974 14.788 1.00 94.56 181 TYR A C 1
ATOM 1419 O O . TYR A 1 181 ? -15.449 5.754 14.150 1.00 94.56 181 TYR A O 1
ATOM 1427 N N . PHE A 1 182 ? -14.780 4.888 16.114 1.00 92.75 182 PHE A N 1
ATOM 1428 C CA . PHE A 1 182 ? -15.551 5.835 16.916 1.00 92.75 182 PHE A CA 1
ATOM 1429 C C . PHE A 1 182 ? -14.907 7.227 16.854 1.00 92.75 182 PHE A C 1
ATOM 1431 O O . PHE A 1 182 ? -13.690 7.358 16.984 1.00 92.75 182 PHE A O 1
ATOM 1438 N N . SER A 1 183 ? -15.727 8.257 16.646 1.00 90.38 183 SER A N 1
ATOM 1439 C CA . SER A 1 183 ? -15.311 9.665 16.713 1.00 90.38 183 SER A CA 1
ATOM 1440 C C . SER A 1 183 ? -15.563 10.231 18.110 1.00 90.38 183 SER A C 1
ATOM 1442 O O . SER A 1 183 ? -16.448 9.746 18.818 1.00 90.38 183 SER A O 1
ATOM 1444 N N . ASP A 1 184 ? -14.839 11.282 18.481 1.00 88.25 184 ASP A N 1
ATOM 1445 C CA . ASP A 1 184 ? -15.153 12.070 19.674 1.00 88.25 184 ASP A CA 1
ATOM 1446 C C . ASP A 1 184 ? -16.579 12.648 19.597 1.00 88.25 184 ASP A C 1
ATOM 1448 O O . ASP A 1 184 ? -17.043 12.970 18.494 1.00 88.25 184 ASP A O 1
ATOM 1452 N N . PRO A 1 185 ? -17.303 12.768 20.728 1.00 87.19 185 PRO A N 1
ATOM 1453 C CA . PRO A 1 185 ? -16.882 12.531 22.119 1.00 87.19 185 PRO A CA 1
ATOM 1454 C C . PRO A 1 185 ? -17.185 11.107 22.652 1.00 87.19 185 PRO A C 1
ATOM 1456 O O . PRO A 1 185 ? -17.483 10.928 23.831 1.00 87.19 185 PRO A O 1
ATOM 1459 N N . HIS A 1 186 ? -17.177 10.070 21.808 1.00 86.38 186 HIS A N 1
ATOM 1460 C CA . HIS A 1 186 ? -17.531 8.713 22.243 1.00 86.38 186 HIS A CA 1
ATOM 1461 C C . HIS A 1 186 ? -16.511 8.129 23.254 1.00 86.38 186 HIS A C 1
ATOM 1463 O O . HIS A 1 186 ? -15.310 8.261 23.027 1.00 86.38 186 HIS A O 1
ATOM 1469 N N . PRO A 1 187 ? -16.925 7.373 24.298 1.00 88.69 187 PRO A N 1
ATOM 1470 C CA . PRO A 1 187 ? -15.999 6.776 25.280 1.00 88.69 187 PRO A CA 1
ATOM 1471 C C . PRO A 1 187 ? -14.921 5.860 24.681 1.00 88.69 187 PRO A C 1
ATOM 1473 O O . PRO A 1 187 ? -13.868 5.640 25.270 1.00 88.69 187 PRO A O 1
ATOM 1476 N N . LEU A 1 188 ? -15.201 5.298 23.503 1.00 88.94 188 LEU A N 1
ATOM 1477 C CA . LEU A 1 188 ? -14.294 4.431 22.743 1.00 88.94 188 LEU A CA 1
ATOM 1478 C C . LEU A 1 188 ? -13.660 5.144 21.538 1.00 88.94 188 LEU A C 1
ATOM 1480 O O . LEU A 1 188 ? -13.309 4.476 20.567 1.00 88.94 188 LEU A O 1
ATOM 1484 N N . ALA A 1 189 ? -13.564 6.477 21.556 1.00 89.31 189 ALA A N 1
ATOM 1485 C CA . ALA A 1 189 ? -12.983 7.267 20.472 1.00 89.31 189 ALA A CA 1
ATOM 1486 C C . ALA A 1 189 ? -11.617 6.721 20.017 1.00 89.31 189 ALA A C 1
ATOM 1488 O O . ALA A 1 189 ? -10.801 6.254 20.813 1.00 89.31 189 ALA A O 1
ATOM 1489 N N . GLY A 1 190 ? -11.405 6.697 18.700 1.00 88.38 190 GLY A N 1
ATOM 1490 C CA . GLY A 1 190 ? -10.202 6.138 18.076 1.00 88.38 190 GLY A CA 1
ATOM 1491 C C . GLY A 1 190 ? -10.161 4.606 17.995 1.00 88.38 190 GLY A C 1
ATOM 1492 O O . GLY A 1 190 ? -9.325 4.062 17.274 1.00 88.38 190 GLY A O 1
ATOM 1493 N N . GLN A 1 191 ? -11.071 3.885 18.659 1.00 92.94 191 GLN A N 1
ATOM 1494 C CA . GLN A 1 191 ? -11.162 2.431 18.524 1.00 92.94 191 GLN A CA 1
ATOM 1495 C C . GLN A 1 191 ? -11.965 2.035 17.288 1.00 92.94 191 GLN A C 1
ATOM 1497 O O . GLN A 1 191 ? -12.932 2.696 16.899 1.00 92.94 191 GLN A O 1
ATOM 1502 N N . PHE A 1 192 ? -11.579 0.912 16.686 1.00 93.88 192 PHE A N 1
ATOM 1503 C CA . PHE A 1 192 ? -12.362 0.280 15.636 1.00 93.88 192 PHE A CA 1
ATOM 1504 C C . PHE A 1 192 ? -13.709 -0.161 16.207 1.00 93.88 192 PHE A C 1
ATOM 1506 O O . PHE A 1 192 ? -13.734 -0.756 17.282 1.00 93.88 192 PHE A O 1
ATOM 1513 N N . LYS A 1 193 ? -14.814 0.096 15.499 1.00 93.44 193 LYS A N 1
ATOM 1514 C CA . LYS A 1 193 ? -16.175 -0.189 15.988 1.00 93.44 193 LYS A CA 1
ATOM 1515 C C . LYS A 1 193 ? -16.481 -1.679 16.148 1.00 93.44 193 LYS A C 1
ATOM 1517 O O . LYS A 1 193 ? -17.276 -2.067 17.000 1.00 93.44 193 LYS A O 1
ATOM 1522 N N . GLY A 1 194 ? -15.838 -2.519 15.342 1.00 92.12 194 GLY A N 1
ATOM 1523 C CA . GLY A 1 194 ? -16.167 -3.937 15.240 1.00 92.12 194 GLY A CA 1
ATOM 1524 C C . GLY A 1 194 ? -17.217 -4.215 14.164 1.00 92.12 194 GLY A C 1
ATOM 1525 O O . GLY A 1 194 ? -18.045 -3.369 13.825 1.00 92.12 194 GLY A O 1
ATOM 1526 N N . MET A 1 195 ? -17.189 -5.431 13.623 1.00 92.12 195 MET A N 1
ATOM 1527 C CA . MET A 1 195 ? -18.120 -5.869 12.575 1.00 92.12 195 MET A CA 1
ATOM 1528 C C . MET A 1 195 ? -19.584 -5.798 12.975 1.00 92.12 195 MET A C 1
ATOM 1530 O O . MET A 1 195 ? -20.415 -5.440 12.148 1.00 92.12 195 MET A O 1
ATOM 1534 N N . VAL A 1 196 ? -19.914 -6.119 14.225 1.00 90.56 196 VAL A N 1
ATOM 1535 C CA . VAL A 1 196 ? -21.315 -6.148 14.662 1.00 90.56 196 VAL A CA 1
ATOM 1536 C C . VAL A 1 196 ? -21.936 -4.754 14.611 1.00 90.56 196 VAL A C 1
ATOM 1538 O O . VAL A 1 196 ? -23.053 -4.610 14.123 1.00 90.56 196 VAL A O 1
ATOM 1541 N N . GLU A 1 197 ? -21.208 -3.733 15.065 1.00 91.06 197 GLU A N 1
ATOM 1542 C CA . GLU A 1 197 ? -21.699 -2.353 15.061 1.00 91.06 197 GLU A CA 1
ATOM 1543 C C . GLU A 1 197 ? -21.808 -1.809 13.634 1.00 91.06 197 GLU A C 1
ATOM 1545 O O . GLU A 1 197 ? -22.849 -1.293 13.246 1.00 91.06 197 GLU A O 1
ATOM 1550 N N . ILE A 1 198 ? -20.777 -2.026 12.810 1.00 91.38 198 ILE A N 1
ATOM 1551 C CA . ILE A 1 198 ? -20.766 -1.610 11.399 1.00 91.38 198 ILE A CA 1
ATOM 1552 C C . ILE A 1 198 ? -21.926 -2.250 10.626 1.00 91.38 198 ILE A C 1
ATOM 1554 O O . ILE A 1 198 ? -22.558 -1.588 9.808 1.00 91.38 198 ILE A O 1
ATOM 1558 N N . LEU A 1 199 ? -22.226 -3.529 10.868 1.00 91.06 199 LEU A N 1
ATOM 1559 C CA . LEU A 1 199 ? -23.356 -4.215 10.236 1.00 91.06 199 LEU A CA 1
ATOM 1560 C C . LEU A 1 199 ? -24.706 -3.724 10.771 1.00 91.06 199 LEU A C 1
ATOM 1562 O O . LEU A 1 199 ? -25.655 -3.621 9.994 1.00 91.06 199 LEU A O 1
ATOM 1566 N N . ARG A 1 200 ? -24.794 -3.381 12.062 1.00 90.00 200 ARG A N 1
ATOM 1567 C CA . ARG A 1 200 ? -25.995 -2.778 12.652 1.00 90.00 200 ARG A CA 1
ATOM 1568 C C . ARG A 1 200 ? -26.294 -1.415 12.030 1.00 90.00 200 ARG A C 1
ATOM 1570 O O . ARG A 1 200 ? -27.434 -1.183 11.645 1.00 90.00 200 ARG A O 1
ATOM 1577 N N . GLU A 1 201 ? -25.280 -0.565 11.858 1.00 90.19 201 GLU A N 1
ATOM 1578 C CA . GLU A 1 201 ? -25.390 0.726 11.155 1.00 90.19 201 GLU A CA 1
ATOM 1579 C C . GLU A 1 201 ? -25.880 0.562 9.708 1.00 90.19 201 GLU A C 1
ATOM 1581 O O . GLU A 1 201 ? -26.561 1.433 9.176 1.00 90.19 201 GLU A O 1
ATOM 1586 N N . ARG A 1 202 ? -25.572 -0.580 9.080 1.00 90.44 202 ARG A N 1
ATOM 1587 C CA . ARG A 1 202 ? -26.035 -0.939 7.732 1.00 90.44 202 ARG A CA 1
ATOM 1588 C C . ARG A 1 202 ? -27.428 -1.583 7.692 1.00 90.44 202 ARG A C 1
ATOM 1590 O O . ARG A 1 202 ? -27.881 -1.966 6.619 1.00 90.44 202 ARG A O 1
ATOM 1597 N N . GLY A 1 203 ? -28.105 -1.721 8.834 1.00 87.44 203 GLY A N 1
ATOM 1598 C CA . GLY A 1 203 ? -29.451 -2.297 8.930 1.00 87.44 203 GLY A CA 1
ATOM 1599 C C . GLY A 1 203 ? -29.503 -3.822 9.088 1.00 87.44 203 GLY A C 1
ATOM 1600 O O . GLY A 1 203 ? -30.585 -4.405 9.070 1.00 87.44 203 GLY A O 1
ATOM 1601 N N . HIS A 1 204 ? -28.371 -4.505 9.289 1.00 84.06 204 HIS A N 1
ATOM 1602 C CA . HIS A 1 204 ? -28.355 -5.954 9.512 1.00 84.06 204 HIS A CA 1
ATOM 1603 C C . HIS A 1 204 ? -28.552 -6.281 11.000 1.00 84.06 204 HIS A C 1
ATOM 1605 O O . HIS A 1 204 ? -27.599 -6.355 11.776 1.00 84.06 204 HIS A O 1
ATOM 1611 N N . GLN A 1 205 ? -29.800 -6.512 11.417 1.00 63.50 205 GLN A N 1
ATOM 1612 C CA . GLN A 1 205 ? -30.146 -6.689 12.835 1.00 63.50 205 GLN A CA 1
ATOM 1613 C C . GLN A 1 205 ? -29.915 -8.101 13.419 1.00 63.50 205 GLN A C 1
ATOM 1615 O O . GLN A 1 205 ? -30.156 -8.299 14.607 1.00 63.50 205 GLN A O 1
ATOM 1620 N N . HIS A 1 206 ? -29.429 -9.093 12.656 1.00 52.97 206 HIS A N 1
ATOM 1621 C CA . HIS A 1 206 ? -29.424 -10.496 13.122 1.00 52.97 206 HIS A CA 1
ATOM 1622 C C . HIS A 1 206 ? -28.209 -11.355 12.716 1.00 52.97 206 HIS A C 1
ATOM 1624 O O . HIS A 1 206 ? -28.336 -12.521 12.359 1.00 52.97 206 HIS A O 1
ATOM 1630 N N . GLN A 1 207 ? -26.987 -10.830 12.829 1.00 51.84 207 GLN A N 1
ATOM 1631 C CA . GLN A 1 207 ? -25.758 -11.612 12.593 1.00 51.84 207 GLN A CA 1
ATOM 1632 C C . GLN A 1 207 ? -25.003 -11.917 13.901 1.00 51.84 207 GLN A C 1
ATOM 1634 O O . GLN A 1 207 ? -23.792 -11.747 14.004 1.00 51.84 207 GLN A O 1
ATOM 1639 N N . ARG A 1 208 ? -25.701 -12.437 14.926 1.00 46.44 208 ARG A N 1
ATOM 1640 C CA . ARG A 1 208 ? -25.044 -13.007 16.128 1.00 46.44 208 ARG A CA 1
ATOM 1641 C C . ARG A 1 208 ? -24.193 -14.257 15.814 1.00 46.44 208 ARG A C 1
ATOM 1643 O O . ARG A 1 208 ? -23.421 -14.694 16.663 1.00 46.44 208 ARG A O 1
ATOM 1650 N N . LYS A 1 209 ? -24.288 -14.812 14.596 1.00 45.06 209 LYS A N 1
ATOM 1651 C CA . LYS A 1 209 ? -23.566 -16.010 14.130 1.00 45.06 209 LYS A CA 1
ATOM 1652 C C . LYS A 1 209 ? -22.690 -15.779 12.884 1.00 45.06 209 LYS A C 1
ATOM 1654 O O . LYS A 1 209 ? -22.560 -16.678 12.066 1.00 45.06 209 LYS A O 1
ATOM 1659 N N . ALA A 1 210 ? -22.023 -14.638 12.726 1.00 42.69 210 ALA A N 1
ATOM 1660 C CA . ALA A 1 210 ? -20.919 -14.582 11.760 1.00 42.69 210 ALA A CA 1
ATOM 1661 C C . ALA A 1 210 ? -19.688 -15.272 12.383 1.00 42.69 210 ALA A C 1
ATOM 1663 O O . ALA A 1 210 ? -19.057 -14.729 13.297 1.00 42.69 210 ALA A O 1
ATOM 1664 N N . ARG A 1 211 ? -19.372 -16.513 11.979 1.00 37.81 211 ARG A N 1
ATOM 1665 C CA . ARG A 1 211 ? -18.064 -17.129 12.273 1.00 37.81 211 ARG A CA 1
ATOM 1666 C C . ARG A 1 211 ? -16.998 -16.319 11.533 1.00 37.81 211 ARG A C 1
ATOM 1668 O O . ARG A 1 211 ? -17.210 -15.931 10.391 1.00 37.81 211 ARG A O 1
ATOM 1675 N N . ALA A 1 212 ? -15.883 -16.030 12.204 1.00 36.09 212 ALA A N 1
ATOM 1676 C CA . ALA A 1 212 ? -14.719 -15.492 11.516 1.00 36.09 212 ALA A CA 1
ATOM 1677 C C . ALA A 1 212 ? -14.302 -16.552 10.494 1.00 36.09 212 ALA A C 1
ATOM 1679 O O . ALA A 1 212 ? -13.988 -17.675 10.888 1.00 36.09 212 ALA A O 1
ATOM 1680 N N . VAL A 1 213 ? -14.395 -16.230 9.207 1.00 35.41 213 VAL A N 1
ATOM 1681 C CA . VAL A 1 213 ? -13.880 -17.100 8.153 1.00 35.41 213 VAL A CA 1
ATOM 1682 C C . VAL A 1 213 ? -12.364 -17.100 8.329 1.00 35.41 213 VAL A C 1
ATOM 1684 O O . VAL A 1 213 ? -11.697 -16.096 8.079 1.00 35.41 213 VAL A O 1
ATOM 1687 N N . GLN A 1 214 ? -11.840 -18.191 8.890 1.00 34.66 214 GLN A N 1
ATOM 1688 C CA . GLN A 1 214 ? -10.422 -18.513 8.805 1.00 34.66 214 GLN A CA 1
ATOM 1689 C C . GLN A 1 214 ? -10.096 -18.700 7.325 1.00 34.66 214 GLN A C 1
ATOM 1691 O O . GLN A 1 214 ? -10.870 -19.318 6.598 1.00 34.66 214 GLN A O 1
ATOM 1696 N N . GLY A 1 215 ? -9.010 -18.057 6.903 1.00 33.59 215 GLY A N 1
ATOM 1697 C CA . GLY A 1 215 ? -8.651 -17.883 5.505 1.00 33.59 215 GLY A CA 1
ATOM 1698 C C . GLY A 1 215 ? -8.558 -19.185 4.716 1.00 33.59 215 GLY A C 1
ATOM 1699 O O . GLY A 1 215 ? -8.222 -20.237 5.260 1.00 33.59 215 GLY A O 1
ATOM 1700 N N . ILE A 1 216 ? -8.839 -19.040 3.425 1.00 30.47 216 ILE A N 1
ATOM 1701 C CA . ILE A 1 216 ? -8.318 -19.882 2.352 1.00 30.47 216 ILE A CA 1
ATOM 1702 C C . ILE A 1 216 ? -7.286 -19.024 1.624 1.00 30.47 216 ILE A C 1
ATOM 1704 O O . ILE A 1 216 ? -7.595 -17.823 1.422 1.00 30.47 216 ILE A O 1
#

pLDDT: mean 73.04, std 17.82, range [27.33, 94.56]

Secondary structure (DSSP, 8-state):
-THHHH-TT-TTTTTEEEEEEEEEEEESSS---SS---------TTS--PPPP--S--EEEEEEEEETTTEEPPPEEE--STTS--S--HHHHHHHHHHHHHH-TTSEEEEE----TTTT-PPTT----TT--SS-BTT--EEEE-B-TTSPBPB-TTSPBPEEEE-----EETTEEPP-BPPTTSTTTTSB--HHHHHHHTT----TT-------